Protein AF-A0A1I7T7N8-F1 (afdb_monomer)

Secondary structure (DSSP, 8-state):
--HHHHHHHHHHHTS---PPPHHHHHHHHHTT--GGGEETT-B--TTTGGGS-TT-SEEEEEEEEETT----HHHHHHHHTT--EEEEEEEEES---SBSGGGTT--EEE--TT-EEEEES-TT--B---TT--EEESSEEEEE--TT--B---TT--EEE----TT--S----SEEEES--TT-EE-HHHHHHHTTTEE-TT-EEPPPPP-SSEESS--TT--EEES-EEE-TTS-TTGGGG--EEES-EEEES----BSTT-TT--EE---STT--SEEEES-TT--B---SSPPP-TT--EEE--SS-SS---S----------------

Nearest PDB structures (foldseek):
  7mn5-assembly1_A  TM=6.639E-01  e=5.875E-03  Homo sapiens
  3h3b-assembly2_B  TM=8.166E-01  e=1.779E-01  Homo sapiens
  5wb7-assembly1_A  TM=3.309E-01  e=1.861E-02  Homo sapiens
  5k33-assembly1_C-2  TM=2.816E-01  e=2.733E-02  Homo sapiens
  3n85-assembly1_A  TM=2.971E-01  e=1.049E-01  Homo sapiens

Structure (mmCIF, N/CA/C/O backbone):
data_AF-A0A1I7T7N8-F1
#
_entry.id   AF-A0A1I7T7N8-F1
#
loop_
_atom_site.group_PDB
_atom_site.id
_atom_site.type_symbol
_atom_site.label_atom_id
_atom_site.label_alt_id
_atom_site.label_comp_id
_atom_site.label_asym_id
_atom_site.label_entity_id
_atom_site.label_seq_id
_atom_site.pdbx_PDB_ins_code
_atom_site.Cartn_x
_atom_site.Cartn_y
_atom_site.Cartn_z
_atom_site.occupancy
_atom_site.B_iso_or_equiv
_atom_site.auth_seq_id
_atom_site.auth_comp_id
_atom_site.auth_asym_id
_atom_site.auth_atom_id
_atom_site.pdbx_PDB_model_num
ATOM 1 N N . MET A 1 1 ? 29.294 17.620 -51.752 1.00 45.44 1 MET A N 1
ATOM 2 C CA . MET A 1 1 ? 28.011 17.851 -51.052 1.00 45.44 1 MET A CA 1
ATOM 3 C C . MET A 1 1 ? 27.435 16.602 -50.361 1.00 45.44 1 MET A C 1
ATOM 5 O O . MET A 1 1 ? 26.356 16.708 -49.811 1.00 45.44 1 MET A O 1
ATOM 9 N N . ASN A 1 2 ? 28.156 15.463 -50.296 1.00 48.47 2 ASN A N 1
ATOM 10 C CA . ASN A 1 2 ? 27.654 14.218 -49.671 1.00 48.47 2 ASN A CA 1
ATOM 11 C C . ASN A 1 2 ? 28.406 13.756 -48.404 1.00 48.47 2 ASN A C 1
ATOM 13 O O . ASN A 1 2 ? 27.966 12.814 -47.760 1.00 48.47 2 ASN A O 1
ATOM 17 N N . TYR A 1 3 ? 29.498 14.416 -47.997 1.00 38.38 3 TYR A N 1
ATOM 18 C CA . TYR A 1 3 ? 30.238 14.038 -46.777 1.00 38.38 3 TYR A CA 1
ATOM 19 C C . TYR A 1 3 ? 29.801 14.814 -45.523 1.00 38.38 3 TYR A C 1
ATOM 21 O O . TYR A 1 3 ? 29.892 14.295 -44.416 1.00 38.38 3 TYR A O 1
ATOM 29 N N . ILE A 1 4 ? 29.250 16.022 -45.689 1.00 47.59 4 ILE A N 1
ATOM 30 C CA . ILE A 1 4 ? 28.781 16.861 -44.571 1.00 47.59 4 ILE A CA 1
ATOM 31 C C . ILE A 1 4 ? 27.435 16.351 -44.023 1.00 47.59 4 ILE A C 1
ATOM 33 O O . ILE A 1 4 ? 27.205 16.401 -42.820 1.00 47.59 4 ILE A O 1
ATOM 37 N N . LEU A 1 5 ? 26.584 15.767 -44.877 1.00 39.44 5 LEU A N 1
ATOM 38 C CA . LEU A 1 5 ? 25.307 15.177 -44.458 1.00 39.44 5 LEU A CA 1
ATOM 39 C C . LEU A 1 5 ? 25.498 13.873 -43.655 1.00 39.44 5 LEU A C 1
ATOM 41 O O . LEU A 1 5 ? 24.745 13.613 -42.727 1.00 39.44 5 LEU A O 1
ATOM 45 N N . SER A 1 6 ? 26.542 13.090 -43.960 1.00 44.38 6 SER A N 1
ATOM 46 C CA . SER A 1 6 ? 26.884 11.857 -43.228 1.00 44.38 6 SER A CA 1
ATOM 47 C C . SER A 1 6 ? 27.409 12.146 -41.812 1.00 44.38 6 SER A C 1
ATOM 49 O O . SER A 1 6 ? 26.985 11.516 -40.846 1.00 44.38 6 SER A O 1
ATOM 51 N N . LEU A 1 7 ? 28.252 13.172 -41.655 1.00 38.66 7 LEU A N 1
ATOM 52 C CA . LEU A 1 7 ? 28.776 13.577 -40.343 1.00 38.66 7 LEU A CA 1
ATOM 53 C C . LEU A 1 7 ? 27.716 14.240 -39.450 1.00 38.66 7 LEU A C 1
ATOM 55 O O . LEU A 1 7 ? 27.772 14.087 -38.232 1.00 38.66 7 LEU A O 1
ATOM 59 N N . LEU A 1 8 ? 26.720 14.914 -40.033 1.00 38.91 8 LEU A N 1
ATOM 60 C CA . LEU A 1 8 ? 25.589 15.466 -39.280 1.00 38.91 8 LEU A CA 1
ATOM 61 C C . LEU A 1 8 ? 24.630 14.377 -38.773 1.00 38.91 8 LEU A C 1
ATOM 63 O O . LEU A 1 8 ? 24.078 14.531 -37.689 1.00 38.91 8 LEU A O 1
ATOM 67 N N . ILE A 1 9 ? 24.486 13.256 -39.489 1.00 43.19 9 ILE A N 1
ATOM 68 C CA . ILE A 1 9 ? 23.675 12.111 -39.038 1.00 43.19 9 ILE A CA 1
ATOM 69 C C . ILE A 1 9 ? 24.398 11.332 -37.926 1.00 43.19 9 ILE A C 1
ATOM 71 O O . ILE A 1 9 ? 23.778 10.982 -36.927 1.00 43.19 9 ILE A O 1
ATOM 75 N N . ILE A 1 10 ? 25.719 11.138 -38.026 1.00 41.00 10 ILE A N 1
ATOM 76 C CA . ILE A 1 10 ? 26.509 10.465 -36.975 1.00 41.00 10 ILE A CA 1
ATOM 77 C C . ILE A 1 10 ? 26.641 11.354 -35.720 1.00 41.00 10 ILE A C 1
ATOM 79 O O . ILE A 1 10 ? 26.626 10.851 -34.599 1.00 41.00 10 ILE A O 1
ATOM 83 N N . GLY A 1 11 ? 26.682 12.682 -35.888 1.00 33.75 11 GLY A N 1
ATOM 84 C CA . GLY A 1 11 ? 26.664 13.648 -34.783 1.00 33.75 11 GLY A CA 1
ATOM 85 C C . GLY A 1 11 ? 25.314 13.772 -34.063 1.00 33.75 11 GLY A C 1
ATOM 86 O O . GLY A 1 11 ? 25.296 14.097 -32.879 1.00 33.75 11 GLY A O 1
ATOM 87 N N . PHE A 1 12 ? 24.194 13.470 -34.733 1.00 36.38 12 PHE A N 1
ATOM 88 C CA . PHE A 1 12 ? 22.858 13.472 -34.117 1.00 36.38 12 PHE A CA 1
ATOM 89 C C . PHE A 1 12 ? 22.502 12.157 -33.408 1.00 36.38 12 PHE A C 1
ATOM 91 O O . PHE A 1 12 ? 21.723 12.179 -32.458 1.00 36.38 12 PHE A O 1
ATOM 98 N N . ILE A 1 13 ? 23.099 11.022 -33.793 1.00 38.25 13 ILE A N 1
ATOM 99 C CA . ILE A 1 13 ? 22.871 9.734 -33.103 1.00 38.25 13 ILE A CA 1
ATOM 100 C C . ILE A 1 13 ? 23.532 9.711 -31.708 1.00 38.25 13 ILE A C 1
ATOM 102 O O . ILE A 1 13 ? 23.092 8.983 -30.821 1.00 38.25 13 ILE A O 1
ATOM 106 N N . HIS A 1 14 ? 24.524 10.570 -31.447 1.00 36.12 14 HIS A N 1
ATOM 107 C CA . HIS A 1 14 ? 25.162 10.682 -30.128 1.00 36.12 14 HIS A CA 1
ATOM 108 C C . HIS A 1 14 ? 24.443 11.599 -29.121 1.00 36.12 14 HIS A C 1
ATOM 110 O O . HIS A 1 14 ? 24.949 11.798 -28.017 1.00 36.12 14 HIS A O 1
ATOM 116 N N . LEU A 1 15 ? 23.256 12.120 -29.444 1.00 42.28 15 LEU A N 1
ATOM 117 C CA . LEU A 1 15 ? 22.523 13.070 -28.598 1.00 42.28 15 LEU A CA 1
ATOM 118 C C . LEU A 1 15 ? 21.104 12.607 -28.239 1.00 42.28 15 LEU A C 1
ATOM 120 O O . LEU A 1 15 ? 20.185 13.410 -28.195 1.00 42.28 15 LEU A O 1
ATOM 124 N N . VAL A 1 16 ? 20.928 11.324 -27.911 1.00 40.44 16 VAL A N 1
ATOM 125 C CA . VAL A 1 16 ? 19.823 10.866 -27.043 1.00 40.44 16 VAL A CA 1
ATOM 126 C C . VAL A 1 16 ? 20.308 9.710 -26.158 1.00 40.44 16 VAL A C 1
ATOM 128 O O . VAL A 1 16 ? 19.806 8.598 -26.220 1.00 40.44 16 VAL A O 1
ATOM 131 N N . HIS A 1 17 ? 21.337 9.937 -25.345 1.00 43.06 17 HIS A N 1
ATOM 132 C CA . HIS A 1 17 ? 21.498 9.144 -24.124 1.00 43.06 17 HIS A CA 1
ATOM 133 C C . HIS A 1 17 ? 21.088 10.059 -22.980 1.00 43.06 17 HIS A C 1
ATOM 135 O O . HIS A 1 17 ? 21.834 10.973 -22.622 1.00 43.06 17 HIS A O 1
ATOM 141 N N . SER A 1 18 ? 19.889 9.858 -22.430 1.00 47.12 18 SER A N 1
ATOM 142 C CA . SER A 1 18 ? 19.576 10.398 -21.110 1.00 47.12 18 SER A CA 1
ATOM 143 C C . SER A 1 18 ? 20.550 9.739 -20.142 1.00 47.12 18 SER A C 1
ATOM 145 O O . SER A 1 18 ? 20.399 8.578 -19.774 1.00 47.12 18 SER A O 1
ATOM 147 N N . LYS A 1 19 ? 21.632 10.441 -19.818 1.00 57.75 19 LYS A N 1
ATOM 148 C CA . LYS A 1 19 ? 22.632 9.947 -18.884 1.00 57.75 19 LYS A CA 1
ATOM 149 C C . LYS A 1 19 ? 21.936 9.735 -17.541 1.00 57.75 19 LYS A C 1
ATOM 151 O O . LYS A 1 19 ? 21.395 10.695 -17.001 1.00 57.75 19 LYS A O 1
ATOM 156 N N . ILE A 1 20 ? 21.955 8.498 -17.038 1.00 69.19 20 ILE A N 1
ATOM 157 C CA . ILE A 1 20 ? 21.472 8.158 -15.693 1.00 69.19 20 ILE A CA 1
ATOM 158 C C . ILE A 1 20 ? 22.046 9.172 -14.697 1.00 69.19 20 ILE A C 1
ATOM 160 O O . ILE A 1 20 ? 23.251 9.464 -14.727 1.00 69.19 20 ILE A O 1
ATOM 164 N N . ASP A 1 21 ? 21.178 9.691 -13.830 1.00 81.25 21 ASP A N 1
ATOM 165 C CA . ASP A 1 21 ? 21.538 10.631 -12.771 1.00 81.25 21 ASP A CA 1
ATOM 166 C C . ASP A 1 21 ? 22.736 10.110 -11.949 1.00 81.25 21 ASP A C 1
ATOM 168 O O . ASP A 1 21 ? 22.877 8.914 -11.685 1.00 81.25 21 ASP A O 1
ATOM 172 N N . LYS A 1 22 ? 23.627 11.013 -11.531 1.00 83.25 22 LYS A N 1
ATOM 173 C CA . LYS A 1 22 ? 24.800 10.698 -10.708 1.00 83.25 22 LYS A CA 1
ATOM 174 C C . LYS A 1 22 ? 24.422 10.012 -9.389 1.00 83.25 22 LYS A C 1
ATOM 176 O O . LYS A 1 22 ? 25.179 9.147 -8.930 1.00 83.25 22 LYS A O 1
ATOM 181 N N . ASP A 1 23 ? 23.289 10.373 -8.797 1.00 84.19 23 ASP A N 1
ATOM 182 C CA . ASP A 1 23 ? 22.808 9.753 -7.561 1.00 84.19 23 ASP A CA 1
ATOM 183 C C . ASP A 1 23 ? 22.413 8.296 -7.809 1.00 84.19 23 ASP A C 1
ATOM 185 O O . ASP A 1 23 ? 22.877 7.393 -7.107 1.00 84.19 23 ASP A O 1
ATOM 189 N N . LEU A 1 24 ? 21.688 8.046 -8.900 1.00 87.88 24 LEU A N 1
ATOM 190 C CA . LEU A 1 24 ? 21.278 6.705 -9.304 1.00 87.88 24 LEU A CA 1
ATOM 191 C C . LEU A 1 24 ? 22.477 5.836 -9.732 1.00 87.88 24 LEU A C 1
ATOM 193 O O . LEU A 1 24 ? 22.574 4.670 -9.359 1.00 87.88 24 LEU A O 1
ATOM 197 N N . GLN A 1 25 ? 23.474 6.419 -10.402 1.00 89.31 25 GLN A N 1
ATOM 198 C CA . GLN A 1 25 ? 24.751 5.751 -10.691 1.00 89.31 25 GLN A CA 1
ATOM 199 C C . GLN A 1 25 ? 25.507 5.346 -9.417 1.00 89.31 25 GLN A C 1
ATOM 201 O O . GLN A 1 25 ? 26.115 4.275 -9.343 1.00 89.31 25 GLN A O 1
ATOM 206 N N . THR A 1 26 ? 25.501 6.207 -8.399 1.00 91.12 26 THR A N 1
ATOM 207 C CA . THR A 1 26 ? 26.129 5.908 -7.104 1.00 91.12 26 THR A CA 1
ATOM 208 C C . THR A 1 26 ? 25.371 4.798 -6.381 1.00 91.12 26 THR A C 1
ATOM 210 O O . THR A 1 26 ? 25.991 3.893 -5.819 1.00 91.12 26 THR A O 1
ATOM 213 N N . PHE A 1 27 ? 24.042 4.833 -6.448 1.00 92.12 27 PHE A N 1
ATOM 214 C CA . PHE A 1 27 ? 23.164 3.804 -5.912 1.00 92.12 27 PHE A CA 1
ATOM 215 C C . PHE A 1 27 ? 23.411 2.436 -6.564 1.00 92.12 27 PHE A C 1
ATOM 217 O O . PHE A 1 27 ? 23.667 1.467 -5.852 1.00 92.12 27 PHE A O 1
ATOM 224 N N . PHE A 1 28 ? 23.480 2.362 -7.897 1.00 95.06 28 PHE A N 1
ATOM 225 C CA . PHE A 1 28 ? 23.786 1.116 -8.611 1.00 95.06 28 PHE A CA 1
ATOM 226 C C . PHE A 1 28 ? 25.147 0.530 -8.224 1.00 95.06 28 PHE A C 1
ATOM 228 O O . PHE A 1 28 ? 25.273 -0.675 -8.006 1.00 95.06 28 PHE A O 1
ATOM 235 N N . LYS A 1 29 ? 26.171 1.377 -8.053 1.00 93.56 29 LYS A N 1
ATOM 236 C CA . LYS A 1 29 ? 27.489 0.933 -7.568 1.00 93.56 29 LYS A CA 1
ATOM 237 C C . LYS A 1 29 ? 27.428 0.382 -6.148 1.00 93.56 29 LYS A C 1
ATOM 239 O O . LYS A 1 29 ? 28.029 -0.654 -5.872 1.00 93.56 29 LYS A O 1
ATOM 244 N N . LYS A 1 30 ? 26.706 1.058 -5.248 1.00 93.62 30 LYS A N 1
ATOM 245 C CA . LYS A 1 30 ? 26.517 0.612 -3.860 1.00 93.62 30 LYS A CA 1
ATOM 246 C C . LYS A 1 30 ? 25.819 -0.750 -3.806 1.00 93.62 30 LYS A C 1
ATOM 248 O O . LYS A 1 30 ? 26.244 -1.612 -3.040 1.00 93.62 30 LYS A O 1
ATOM 253 N N . ASN A 1 31 ? 24.824 -0.946 -4.666 1.00 94.19 31 ASN A N 1
ATOM 254 C CA . ASN A 1 31 ? 24.061 -2.184 -4.787 1.00 94.19 31 ASN A CA 1
ATOM 255 C C . ASN A 1 31 ? 24.698 -3.230 -5.717 1.00 94.19 31 ASN A C 1
ATOM 257 O O . ASN A 1 31 ? 24.094 -4.262 -5.984 1.00 94.19 31 ASN A O 1
ATOM 261 N N . LYS A 1 32 ? 25.953 -3.013 -6.145 1.00 95.62 32 LYS A N 1
ATOM 262 C CA . LYS A 1 32 ? 26.755 -3.971 -6.926 1.00 95.62 32 LYS A CA 1
ATOM 263 C C . LYS A 1 32 ? 26.042 -4.466 -8.192 1.00 95.62 32 LYS A C 1
ATOM 265 O O . LYS A 1 32 ? 26.142 -5.642 -8.534 1.00 95.62 32 LYS A O 1
ATOM 270 N N . CYS A 1 33 ? 25.345 -3.566 -8.882 1.00 95.56 33 CYS A N 1
ATOM 271 C CA . CYS A 1 33 ? 24.681 -3.870 -10.143 1.00 95.56 33 CYS A CA 1
ATOM 272 C C . CYS A 1 33 ? 25.660 -4.463 -11.166 1.00 95.56 33 CYS A C 1
ATOM 274 O O . CYS A 1 33 ? 26.703 -3.868 -11.451 1.00 95.56 33 CYS A O 1
ATOM 276 N N . ASP A 1 34 ? 25.316 -5.627 -11.725 1.00 95.06 34 ASP A N 1
ATOM 277 C CA . ASP A 1 34 ? 26.037 -6.199 -12.862 1.00 95.06 34 ASP A CA 1
ATOM 278 C C . ASP A 1 34 ? 25.734 -5.359 -14.106 1.00 95.06 34 ASP A C 1
ATOM 280 O O . ASP A 1 34 ? 24.574 -5.107 -14.439 1.00 95.06 34 ASP A O 1
ATOM 284 N N . GLN A 1 35 ? 26.780 -4.954 -14.822 1.00 93.44 35 GLN A N 1
ATOM 285 C CA . GLN A 1 35 ? 26.654 -4.218 -16.072 1.00 93.44 35 GLN A CA 1
ATOM 286 C C . GLN A 1 35 ? 25.811 -4.984 -17.107 1.00 93.44 35 GLN A C 1
ATOM 288 O O . GLN A 1 35 ? 25.054 -4.366 -17.847 1.00 93.44 35 GLN A O 1
ATOM 293 N N . LYS A 1 36 ? 25.875 -6.323 -17.130 1.00 96.69 36 LYS A N 1
ATOM 294 C CA . LYS A 1 36 ? 25.052 -7.158 -18.027 1.00 96.69 36 LYS A CA 1
ATOM 295 C C . LYS A 1 36 ? 23.569 -7.178 -17.659 1.00 96.69 36 LYS A C 1
ATOM 297 O O . LYS A 1 36 ? 22.753 -7.538 -18.498 1.00 96.69 36 LYS A O 1
ATOM 302 N N . CYS A 1 37 ? 23.239 -6.810 -16.424 1.00 97.94 37 CYS A N 1
ATOM 303 C CA . CYS A 1 37 ? 21.876 -6.711 -15.916 1.00 97.94 37 CYS A CA 1
ATOM 304 C C . CYS A 1 37 ? 21.471 -5.257 -15.635 1.00 97.94 37 CYS A C 1
ATOM 306 O O . CYS A 1 37 ? 20.519 -5.006 -14.898 1.00 97.94 37 CYS A O 1
ATOM 308 N N . THR A 1 38 ? 22.189 -4.291 -16.215 1.00 96.94 38 THR A N 1
ATOM 309 C CA . THR A 1 38 ? 21.882 -2.866 -16.092 1.00 96.94 38 THR A CA 1
ATOM 310 C C . THR A 1 38 ? 21.294 -2.354 -17.399 1.00 96.94 38 THR A C 1
ATOM 312 O O . THR A 1 38 ? 21.914 -2.469 -18.454 1.00 96.94 38 THR A O 1
ATOM 315 N N . PHE A 1 39 ? 20.104 -1.766 -17.332 1.00 95.81 39 PHE A N 1
ATOM 316 C CA . PHE A 1 39 ? 19.468 -1.119 -18.472 1.00 95.81 39 PHE A CA 1
ATOM 317 C C . PHE A 1 39 ? 19.771 0.383 -18.457 1.00 95.81 39 PHE A C 1
ATOM 319 O O . PHE A 1 39 ? 19.161 1.154 -17.717 1.00 95.81 39 PHE A O 1
ATOM 326 N N . GLU A 1 40 ? 20.740 0.805 -19.274 1.00 90.50 40 GLU A N 1
ATOM 327 C CA . GLU A 1 40 ? 21.247 2.185 -19.256 1.00 90.50 40 GLU A CA 1
ATOM 328 C C . GLU A 1 40 ? 20.379 3.193 -20.021 1.00 90.50 40 GLU A C 1
ATOM 330 O O . GLU A 1 40 ? 20.487 4.397 -19.788 1.00 90.50 40 GLU A O 1
ATOM 335 N N . SER A 1 41 ? 19.518 2.728 -20.932 1.00 85.69 41 SER A N 1
ATOM 336 C CA . SER A 1 41 ? 18.716 3.610 -21.790 1.00 85.69 41 SER A CA 1
ATOM 337 C C . SER A 1 41 ? 17.569 4.309 -21.053 1.00 85.69 41 SER A C 1
ATOM 339 O O . SER A 1 41 ? 17.074 5.327 -21.537 1.00 85.69 41 SER A O 1
ATOM 341 N N . GLY A 1 42 ? 17.144 3.768 -19.906 1.00 83.00 42 GLY A N 1
ATOM 342 C CA . GLY A 1 42 ? 16.052 4.269 -19.067 1.00 83.00 42 GLY A CA 1
ATOM 343 C C . GLY A 1 42 ? 14.658 4.101 -19.687 1.00 83.00 42 GLY A C 1
ATOM 344 O O . GLY A 1 42 ? 13.833 3.338 -19.189 1.00 83.00 42 GLY A O 1
ATOM 345 N N . ASN A 1 43 ? 14.412 4.743 -20.832 1.00 90.88 43 ASN A N 1
ATOM 346 C CA . ASN A 1 43 ? 13.168 4.600 -21.590 1.00 90.88 43 ASN A CA 1
ATOM 347 C C . ASN A 1 43 ? 13.127 3.258 -22.324 1.00 90.88 43 ASN A C 1
ATOM 349 O O . ASN A 1 43 ? 13.965 2.999 -23.197 1.00 90.88 43 ASN A O 1
ATOM 353 N N . LEU A 1 44 ? 12.126 2.430 -22.026 1.00 94.00 44 LEU A N 1
ATOM 354 C CA . LEU A 1 44 ? 11.884 1.187 -22.747 1.00 94.00 44 LEU A CA 1
ATOM 355 C C . LEU A 1 44 ? 10.938 1.447 -23.925 1.00 94.00 44 LEU A C 1
ATOM 357 O O . LEU A 1 44 ? 9.759 1.735 -23.756 1.00 94.00 44 LEU A O 1
ATOM 361 N N . THR A 1 45 ? 11.479 1.360 -25.134 1.00 94.06 45 THR A N 1
ATOM 362 C CA . THR A 1 45 ? 10.786 1.633 -26.397 1.00 94.06 45 THR A CA 1
ATOM 363 C C . THR A 1 45 ? 11.089 0.530 -27.403 1.00 94.06 45 THR A C 1
ATOM 365 O O . THR A 1 45 ? 12.017 -0.249 -27.189 1.00 94.06 45 THR A O 1
ATOM 368 N N . PHE A 1 46 ? 10.415 0.511 -28.554 1.00 90.81 46 PHE A N 1
ATOM 369 C CA . PHE A 1 46 ? 10.792 -0.383 -29.660 1.00 90.81 46 PHE A CA 1
ATOM 370 C C . PHE A 1 46 ? 12.286 -0.295 -30.046 1.00 90.81 46 PHE A C 1
ATOM 372 O O . PHE A 1 46 ? 12.885 -1.293 -30.422 1.00 90.81 46 PHE A O 1
ATOM 379 N N . GLY A 1 47 ? 12.919 0.880 -29.930 1.00 91.94 47 GLY A N 1
ATOM 380 C CA . GLY A 1 47 ? 14.340 1.054 -30.265 1.00 91.94 47 GLY A CA 1
ATOM 381 C C . GLY A 1 47 ? 15.320 0.603 -29.177 1.00 91.94 47 GLY A C 1
ATOM 382 O O . GLY A 1 47 ? 16.512 0.488 -29.446 1.00 91.94 47 GLY A O 1
ATOM 383 N N . THR A 1 48 ? 14.844 0.379 -27.951 1.00 94.50 48 THR A N 1
ATOM 384 C CA . THR A 1 48 ? 15.682 0.055 -26.781 1.00 94.50 48 THR A CA 1
ATOM 385 C C . THR A 1 48 ? 15.315 -1.277 -26.131 1.00 94.50 48 THR A C 1
ATOM 387 O O . THR A 1 48 ? 16.043 -1.738 -25.258 1.00 94.50 48 THR A O 1
ATOM 390 N N . ILE A 1 49 ? 14.232 -1.926 -26.570 1.00 95.25 49 ILE A N 1
ATOM 391 C CA . ILE A 1 49 ? 13.754 -3.211 -26.045 1.00 95.25 49 ILE A CA 1
ATOM 392 C C . ILE A 1 49 ? 14.814 -4.315 -26.123 1.00 95.25 49 ILE A C 1
ATOM 394 O O . ILE A 1 49 ? 14.994 -5.052 -25.157 1.00 95.25 49 ILE A O 1
ATOM 398 N N . ASP A 1 50 ? 15.586 -4.365 -27.210 1.00 93.88 50 ASP A N 1
ATOM 399 C CA . ASP A 1 50 ? 16.650 -5.360 -27.407 1.00 93.88 50 ASP A CA 1
ATOM 400 C C . ASP A 1 50 ? 17.860 -5.139 -26.483 1.00 93.88 50 ASP A C 1
ATOM 402 O O . ASP A 1 50 ? 18.686 -6.035 -26.308 1.00 93.88 50 ASP A O 1
ATOM 406 N N . LEU A 1 51 ? 17.971 -3.951 -25.879 1.00 95.94 51 LEU A N 1
ATOM 407 C CA . LEU A 1 51 ? 18.999 -3.631 -24.886 1.00 95.94 51 LEU A CA 1
ATOM 408 C C . LEU A 1 51 ? 18.566 -4.021 -23.466 1.00 95.94 51 LEU A C 1
ATOM 410 O O . LEU A 1 51 ? 19.384 -3.976 -22.547 1.00 95.94 51 LEU A O 1
ATOM 414 N N . PHE A 1 52 ? 17.294 -4.377 -23.260 1.00 97.44 52 PHE A N 1
ATOM 415 C CA . PHE A 1 52 ? 16.810 -4.777 -21.948 1.00 97.44 52 PHE A CA 1
ATOM 416 C C . PHE A 1 52 ? 17.368 -6.161 -21.562 1.00 97.44 52 PHE A C 1
ATOM 418 O O . PHE A 1 52 ? 17.260 -7.112 -22.345 1.00 97.44 52 PHE A O 1
ATOM 425 N N . PRO A 1 53 ? 17.923 -6.330 -20.348 1.00 97.44 53 PRO A N 1
ATOM 426 C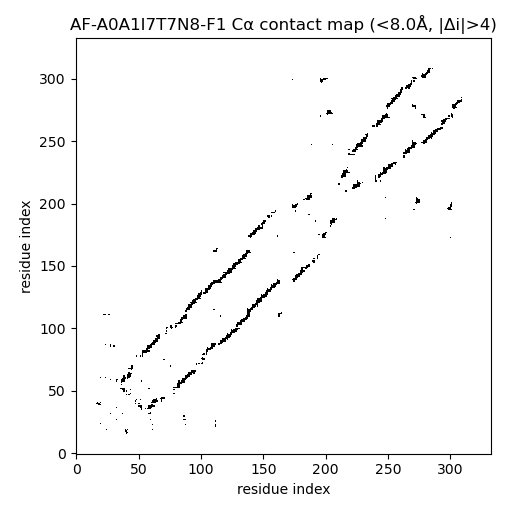 CA . PRO A 1 53 ? 18.569 -7.570 -19.924 1.00 97.44 53 PRO A CA 1
ATOM 427 C C . PRO A 1 53 ? 17.551 -8.649 -19.508 1.00 97.44 53 PRO A C 1
ATOM 429 O O . PRO A 1 53 ? 17.486 -9.073 -18.356 1.00 97.44 53 PRO A O 1
ATOM 432 N N . SER A 1 54 ? 16.757 -9.130 -20.467 1.00 96.88 54 SER A N 1
ATOM 433 C CA . SER A 1 54 ? 15.616 -10.040 -20.251 1.00 96.88 54 SER A CA 1
ATOM 434 C C . SER A 1 54 ? 15.969 -11.411 -19.654 1.00 96.88 54 SER A C 1
ATOM 436 O O . SER A 1 54 ? 15.079 -12.144 -19.226 1.00 96.88 54 SER A O 1
ATOM 438 N N . SER A 1 55 ? 17.248 -11.794 -19.612 1.00 97.25 55 SER A N 1
ATOM 439 C CA . SER A 1 55 ? 17.716 -13.019 -18.947 1.00 97.25 55 SER A CA 1
ATOM 440 C C . SER A 1 55 ? 17.994 -12.847 -17.451 1.00 97.25 55 SER A C 1
ATOM 442 O O . SER A 1 55 ? 18.244 -13.843 -16.779 1.00 97.25 55 SER A O 1
ATOM 444 N N . CYS A 1 56 ? 18.016 -11.615 -16.940 1.00 98.44 56 CYS A N 1
ATOM 445 C CA . CYS A 1 56 ? 18.393 -11.326 -15.561 1.00 98.44 56 CYS A CA 1
ATOM 446 C C . CYS A 1 56 ? 17.193 -11.377 -14.609 1.00 98.44 56 CYS A C 1
ATOM 448 O O . CYS A 1 56 ? 16.108 -10.896 -14.928 1.00 98.44 56 CYS A O 1
ATOM 450 N N . GLU A 1 57 ? 17.423 -11.931 -13.417 1.00 98.31 57 GLU A N 1
ATOM 451 C CA . GLU A 1 57 ? 16.445 -11.958 -12.321 1.00 98.31 57 GLU A CA 1
ATOM 452 C C . GLU A 1 57 ? 16.406 -10.629 -11.557 1.00 98.31 57 GLU A C 1
ATOM 454 O O . GLU A 1 57 ? 15.333 -10.100 -11.267 1.00 98.31 57 GLU A O 1
ATOM 459 N N . THR A 1 58 ? 17.581 -10.048 -11.308 1.00 98.56 58 THR A N 1
ATOM 460 C CA . THR A 1 58 ? 17.739 -8.696 -10.765 1.00 98.56 58 THR A CA 1
ATOM 461 C C . THR A 1 58 ? 18.184 -7.760 -11.874 1.00 98.56 58 THR A C 1
ATOM 463 O O . THR A 1 58 ? 19.219 -7.998 -12.497 1.00 98.56 58 THR A O 1
ATOM 466 N N . VAL A 1 59 ? 17.429 -6.689 -12.099 1.00 98.44 59 VAL A N 1
ATOM 467 C CA . VAL A 1 59 ? 17.727 -5.669 -13.107 1.00 98.44 59 VAL A CA 1
ATOM 468 C C . VAL A 1 59 ? 17.951 -4.330 -12.420 1.00 98.44 59 VAL A C 1
ATOM 470 O O . VAL A 1 59 ? 17.167 -3.928 -11.561 1.00 98.44 59 VAL A O 1
ATOM 473 N N . CYS A 1 60 ? 19.010 -3.627 -12.818 1.00 97.75 60 CYS A N 1
ATOM 474 C CA . CYS A 1 60 ? 19.243 -2.251 -12.400 1.00 97.75 60 CYS A CA 1
ATOM 475 C C . CYS A 1 60 ? 18.825 -1.279 -13.501 1.00 97.75 60 CYS A C 1
ATOM 477 O O . CYS A 1 60 ? 19.354 -1.349 -14.611 1.00 97.75 60 CYS A O 1
ATOM 479 N N . ALA A 1 61 ? 17.868 -0.391 -13.229 1.00 96.00 61 ALA A N 1
ATOM 480 C CA . ALA A 1 61 ? 17.315 0.488 -14.260 1.00 96.00 61 ALA A CA 1
ATOM 481 C C . ALA A 1 61 ? 16.648 1.750 -13.696 1.00 96.00 61 ALA A C 1
ATOM 483 O O . ALA A 1 61 ? 16.056 1.729 -12.620 1.00 96.00 61 ALA A O 1
ATOM 484 N N . ASP A 1 62 ? 16.703 2.842 -14.460 1.00 94.88 62 ASP A N 1
ATOM 485 C CA . ASP A 1 62 ? 15.750 3.956 -14.343 1.00 94.88 62 ASP A CA 1
ATOM 486 C C . ASP A 1 62 ? 14.588 3.683 -15.306 1.00 94.88 62 ASP A C 1
ATOM 488 O O . ASP A 1 62 ? 14.547 4.220 -16.411 1.00 94.88 62 ASP A O 1
ATOM 492 N N . LEU A 1 63 ? 13.742 2.705 -14.976 1.00 96.00 63 LEU A N 1
ATOM 493 C CA . LEU A 1 63 ? 12.815 2.114 -15.936 1.00 96.00 63 LEU A CA 1
ATOM 494 C C . LEU A 1 63 ? 11.625 3.043 -16.190 1.00 96.00 63 LEU A C 1
ATOM 496 O O . LEU A 1 63 ? 10.774 3.236 -15.321 1.00 96.00 63 LEU A O 1
ATOM 500 N N . GLN A 1 64 ? 11.537 3.565 -17.410 1.00 95.75 64 GLN A N 1
ATOM 501 C CA . GLN A 1 64 ? 10.452 4.437 -17.841 1.00 95.75 64 GLN A CA 1
ATOM 502 C C . GLN A 1 64 ? 9.670 3.820 -19.004 1.00 95.75 64 GLN A C 1
ATOM 504 O O . GLN A 1 64 ? 10.226 3.476 -20.050 1.00 95.75 64 GLN A O 1
ATOM 509 N N . LEU A 1 65 ? 8.357 3.728 -18.813 1.00 97.19 65 LEU A N 1
ATOM 510 C CA . LEU A 1 65 ? 7.363 3.410 -19.827 1.00 97.19 65 LEU A CA 1
ATOM 511 C C . LEU A 1 65 ? 6.468 4.628 -20.005 1.00 97.19 65 LEU A C 1
ATOM 513 O O . LEU A 1 65 ? 5.783 5.040 -19.072 1.00 97.19 65 LEU A O 1
ATOM 517 N N . ASP A 1 66 ? 6.461 5.199 -21.204 1.00 95.19 66 ASP A N 1
ATOM 518 C CA . ASP A 1 66 ? 5.550 6.287 -21.541 1.00 95.19 66 ASP A CA 1
ATOM 519 C C . ASP A 1 66 ? 4.840 6.111 -22.889 1.00 95.19 66 ASP A C 1
ATOM 521 O O . ASP A 1 66 ? 4.996 5.089 -23.564 1.00 95.19 66 ASP A O 1
ATOM 525 N N . GLN A 1 67 ? 4.051 7.105 -23.295 1.00 91.12 67 GLN A N 1
ATOM 526 C CA . GLN A 1 67 ? 3.373 7.177 -24.598 1.00 91.12 67 GLN A CA 1
ATOM 527 C C . GLN A 1 67 ? 4.265 6.912 -25.828 1.00 91.12 67 GLN A C 1
ATOM 529 O O . GLN A 1 67 ? 3.746 6.588 -26.892 1.00 91.12 67 GLN A O 1
ATOM 534 N N . ARG A 1 68 ? 5.594 7.051 -25.715 1.00 90.44 68 ARG A N 1
ATOM 535 C CA . ARG A 1 68 ? 6.577 6.807 -26.785 1.00 90.44 68 ARG A CA 1
ATOM 536 C C . ARG A 1 68 ? 7.114 5.377 -26.793 1.00 90.44 68 ARG A C 1
ATOM 538 O O . ARG A 1 68 ? 7.831 5.025 -27.727 1.00 90.44 68 ARG A O 1
ATOM 545 N N . SER A 1 69 ? 6.790 4.562 -25.785 1.00 90.44 69 SER A N 1
ATOM 546 C CA . SER A 1 69 ? 7.266 3.174 -25.686 1.00 90.44 69 SER A CA 1
ATOM 547 C C . SER A 1 69 ? 6.903 2.379 -26.942 1.00 90.44 69 SER A C 1
ATOM 549 O O . SER A 1 69 ? 7.747 1.669 -27.483 1.00 90.44 69 SER A O 1
ATOM 551 N N . ASN A 1 70 ? 5.677 2.561 -27.457 1.00 86.81 70 ASN A N 1
ATOM 552 C CA . ASN A 1 70 ? 5.146 1.829 -28.616 1.00 86.81 70 ASN A CA 1
ATOM 553 C C . ASN A 1 70 ? 5.302 0.299 -28.484 1.00 86.81 70 ASN A C 1
ATOM 555 O O . ASN A 1 70 ? 5.566 -0.383 -29.469 1.00 86.81 70 ASN A O 1
ATOM 559 N N . LEU A 1 71 ? 5.147 -0.225 -27.266 1.00 95.31 71 LEU A N 1
ATOM 560 C CA . LEU A 1 71 ? 5.170 -1.654 -26.954 1.00 95.31 71 LEU A CA 1
ATOM 561 C C . LEU A 1 71 ? 3.785 -2.078 -26.468 1.00 95.31 71 LEU A C 1
ATOM 563 O O . LEU A 1 71 ? 3.077 -1.301 -25.834 1.00 95.31 71 LEU A O 1
ATOM 567 N N . THR A 1 72 ? 3.387 -3.305 -26.770 1.00 96.44 72 THR A N 1
ATOM 568 C CA . THR A 1 72 ? 2.164 -3.924 -26.250 1.00 96.44 72 THR A CA 1
ATOM 569 C C . THR A 1 72 ? 2.409 -4.539 -24.872 1.00 96.44 72 THR A C 1
ATOM 571 O O . THR A 1 72 ? 3.535 -4.901 -24.531 1.00 96.44 72 THR A O 1
ATOM 574 N N . GLU A 1 73 ? 1.347 -4.733 -24.083 1.00 97.62 73 GLU A N 1
ATOM 575 C CA . GLU A 1 73 ? 1.448 -5.418 -22.783 1.00 97.62 73 GLU A CA 1
ATOM 576 C C . GLU A 1 73 ? 2.082 -6.816 -22.919 1.00 97.62 73 GLU A C 1
ATOM 578 O O . GLU A 1 73 ? 2.901 -7.187 -22.090 1.00 97.62 73 GLU A O 1
ATOM 583 N N . ASN A 1 74 ? 1.798 -7.558 -23.999 1.00 97.62 74 ASN A N 1
ATOM 584 C CA . ASN A 1 74 ? 2.379 -8.888 -24.246 1.00 97.62 74 ASN A CA 1
ATOM 585 C C . ASN A 1 74 ? 3.890 -8.851 -24.524 1.00 97.62 74 ASN A C 1
ATOM 587 O O . ASN A 1 74 ? 4.628 -9.746 -24.093 1.00 97.62 74 ASN A O 1
ATOM 591 N N . GLU A 1 75 ? 4.361 -7.837 -25.253 1.00 97.50 75 GLU A N 1
ATOM 592 C CA . GLU A 1 75 ? 5.794 -7.625 -25.472 1.00 97.50 75 GLU A CA 1
ATOM 593 C C . GLU A 1 75 ? 6.477 -7.295 -24.144 1.00 97.50 75 GLU A C 1
ATOM 595 O O . GLU A 1 75 ? 7.481 -7.920 -23.808 1.00 97.50 75 GLU A O 1
ATOM 600 N N . LEU A 1 76 ? 5.880 -6.413 -23.335 1.00 98.25 76 LEU A N 1
ATOM 601 C CA . LEU A 1 76 ? 6.383 -6.093 -21.998 1.00 98.25 76 LEU A CA 1
ATOM 602 C C . LEU A 1 76 ? 6.410 -7.322 -21.081 1.00 98.25 76 LEU A C 1
ATOM 604 O O . LEU A 1 76 ? 7.434 -7.586 -20.456 1.00 98.25 76 LEU A O 1
ATOM 608 N N . THR A 1 77 ? 5.344 -8.126 -21.050 1.00 98.31 77 THR A N 1
ATOM 609 C CA . THR A 1 77 ? 5.305 -9.383 -20.286 1.00 98.31 77 THR A CA 1
ATOM 610 C C . THR A 1 77 ? 6.447 -10.310 -20.696 1.00 98.31 77 THR A C 1
ATOM 612 O O . THR A 1 77 ? 7.083 -10.933 -19.848 1.00 98.31 77 THR A O 1
ATOM 615 N N . SER A 1 78 ? 6.741 -10.395 -21.995 1.00 97.81 78 SER A N 1
ATOM 616 C CA . SER A 1 78 ? 7.821 -11.241 -22.513 1.00 97.81 78 SER A CA 1
ATOM 617 C C . SER A 1 78 ? 9.206 -10.722 -22.120 1.00 97.81 78 SER A C 1
ATOM 619 O O . SER A 1 78 ? 10.087 -11.519 -21.793 1.00 97.81 78 SER A O 1
ATOM 621 N N . VAL A 1 79 ? 9.393 -9.400 -22.130 1.00 97.56 79 VAL A N 1
ATOM 622 C CA . VAL A 1 79 ? 10.643 -8.724 -21.754 1.00 97.56 79 VAL A CA 1
ATOM 623 C C . VAL A 1 79 ? 10.922 -8.861 -20.258 1.00 97.56 79 VAL A C 1
ATOM 625 O O . VAL A 1 79 ? 12.046 -9.177 -19.869 1.00 97.56 79 VAL A O 1
ATOM 628 N N . PHE A 1 80 ? 9.901 -8.681 -19.420 1.00 98.19 80 PHE A N 1
ATOM 629 C CA . PHE A 1 80 ? 10.029 -8.691 -17.962 1.00 98.19 80 PHE A CA 1
ATOM 630 C C . PHE A 1 80 ? 9.871 -10.073 -17.324 1.00 98.19 80 PHE A C 1
ATOM 632 O O . PHE A 1 80 ? 10.012 -10.191 -16.112 1.00 98.19 80 PHE A O 1
ATOM 639 N N . LYS A 1 81 ? 9.630 -11.131 -18.109 1.00 97.69 81 LYS A N 1
ATOM 640 C CA . LYS A 1 81 ? 9.286 -12.480 -17.617 1.00 97.69 81 LYS A CA 1
ATOM 641 C C . LYS A 1 81 ? 10.204 -13.043 -16.523 1.00 97.69 81 LYS A C 1
ATOM 643 O O . LYS A 1 81 ? 9.743 -13.823 -15.697 1.00 97.69 81 LYS A O 1
ATOM 648 N N . ASN A 1 82 ? 11.493 -12.699 -16.556 1.00 98.38 82 ASN A N 1
ATOM 649 C CA . ASN A 1 82 ? 12.490 -13.196 -15.607 1.00 98.38 82 ASN A CA 1
ATOM 650 C C . ASN A 1 82 ? 12.799 -12.190 -14.495 1.00 98.38 82 ASN A C 1
ATOM 652 O O . ASN A 1 82 ? 13.376 -12.585 -13.489 1.00 98.38 82 ASN A O 1
ATOM 656 N N . MET A 1 83 ? 12.436 -10.916 -14.666 1.00 98.50 83 MET A N 1
ATOM 657 C CA . MET A 1 83 ? 12.765 -9.860 -13.717 1.00 98.50 83 MET A CA 1
ATOM 658 C C . MET A 1 83 ? 11.886 -9.989 -12.473 1.00 98.50 83 MET A C 1
ATOM 660 O O . MET A 1 83 ? 10.675 -9.779 -12.529 1.00 98.50 83 MET A O 1
ATOM 664 N N . LYS A 1 84 ? 12.524 -10.280 -11.342 1.00 98.69 84 LYS A N 1
ATOM 665 C CA . LYS A 1 84 ? 11.895 -10.346 -10.019 1.00 98.69 84 LYS A CA 1
ATOM 666 C C . LYS A 1 84 ? 12.294 -9.191 -9.120 1.00 98.69 84 LYS A C 1
ATOM 668 O O . LYS A 1 84 ? 11.518 -8.792 -8.258 1.00 98.69 84 LYS A O 1
ATOM 673 N N . HIS A 1 85 ? 13.478 -8.626 -9.326 1.00 98.62 85 HIS A N 1
ATOM 6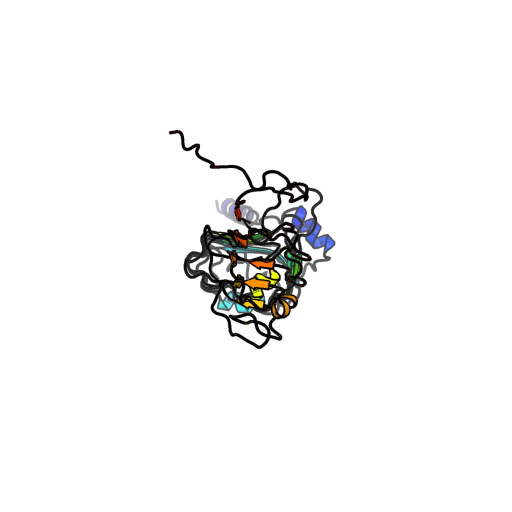74 C CA . HIS A 1 85 ? 13.979 -7.540 -8.495 1.00 98.62 85 HIS A CA 1
ATOM 675 C C . HIS A 1 85 ? 14.383 -6.362 -9.370 1.00 98.62 85 HIS A C 1
ATOM 677 O O . HIS A 1 85 ? 15.227 -6.500 -10.258 1.00 98.62 85 HIS A O 1
ATOM 683 N N . LEU A 1 86 ? 13.798 -5.199 -9.098 1.00 98.31 86 LEU A N 1
ATOM 684 C CA . LEU A 1 86 ? 14.207 -3.941 -9.705 1.00 98.31 86 LEU A CA 1
ATOM 685 C C . LEU A 1 86 ? 15.004 -3.128 -8.688 1.00 98.31 86 LEU A C 1
ATOM 687 O O . LEU A 1 86 ? 14.475 -2.727 -7.654 1.00 98.31 86 LEU A O 1
ATOM 691 N N . ILE A 1 87 ? 16.270 -2.862 -9.000 1.00 97.31 87 ILE A N 1
ATOM 692 C CA . ILE A 1 87 ? 17.098 -1.903 -8.267 1.00 97.31 87 ILE A CA 1
ATOM 693 C C . ILE A 1 87 ? 17.127 -0.620 -9.093 1.00 97.31 87 ILE A C 1
ATOM 695 O O . ILE A 1 87 ? 17.786 -0.536 -10.127 1.00 97.31 87 ILE A O 1
ATOM 699 N N . GLY A 1 88 ? 16.393 0.388 -8.652 1.00 94.88 88 GLY A N 1
ATOM 700 C CA . GLY A 1 88 ? 16.252 1.665 -9.328 1.00 94.88 88 GLY A CA 1
ATOM 701 C C . GLY A 1 88 ? 14.818 2.165 -9.283 1.00 94.88 88 GLY A C 1
ATOM 702 O O . GLY A 1 88 ? 14.093 1.901 -8.330 1.00 94.88 88 GLY A O 1
ATOM 703 N N . ARG A 1 89 ? 14.428 2.942 -10.287 1.00 94.19 89 ARG A N 1
ATOM 704 C CA . ARG A 1 89 ? 13.155 3.675 -10.307 1.00 94.19 89 ARG A CA 1
ATOM 705 C C . ARG A 1 89 ? 12.225 3.060 -11.346 1.00 94.19 89 ARG A C 1
ATOM 707 O O . ARG A 1 89 ? 12.698 2.477 -12.321 1.00 94.19 89 ARG A O 1
ATOM 714 N N . LEU A 1 90 ? 10.916 3.206 -11.148 1.00 97.12 90 LEU A N 1
ATOM 715 C CA . LEU A 1 90 ? 9.904 2.754 -12.102 1.00 97.12 90 LEU A CA 1
ATOM 716 C C . LEU A 1 90 ? 8.879 3.859 -12.331 1.00 97.12 90 LEU A C 1
ATOM 718 O O . LEU A 1 90 ? 8.216 4.285 -11.389 1.00 97.12 90 LEU A O 1
ATOM 722 N N . LYS A 1 91 ? 8.725 4.276 -13.589 1.00 97.12 91 LYS A N 1
ATOM 723 C CA . LYS A 1 91 ? 7.721 5.252 -14.016 1.00 97.12 91 LYS A CA 1
ATOM 724 C C . LYS A 1 91 ? 6.892 4.691 -15.162 1.00 97.12 91 LYS A C 1
ATOM 726 O O . LYS A 1 91 ? 7.442 4.349 -16.208 1.00 97.12 91 LYS A O 1
ATOM 731 N N . VAL A 1 92 ? 5.577 4.638 -14.98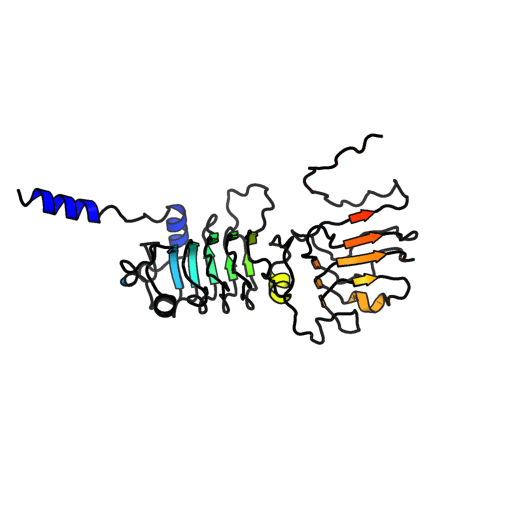5 1.00 98.12 92 VAL A N 1
ATOM 732 C CA . VAL A 1 92 ? 4.617 4.278 -16.034 1.00 98.12 92 VAL A CA 1
ATOM 733 C C . VAL A 1 92 ? 3.666 5.451 -16.232 1.00 98.12 92 VAL A C 1
ATOM 735 O O . VAL A 1 92 ? 2.769 5.673 -15.418 1.00 98.12 92 VAL A O 1
ATOM 738 N N . LEU A 1 93 ? 3.904 6.243 -17.278 1.00 97.75 93 LEU A N 1
ATOM 739 C CA . LEU A 1 93 ? 3.288 7.558 -17.453 1.00 97.75 93 LEU A CA 1
ATOM 740 C C . LEU A 1 93 ? 2.594 7.692 -18.810 1.00 97.75 93 LEU A C 1
ATOM 742 O O . LEU A 1 93 ? 3.199 7.407 -19.837 1.00 97.75 93 LEU A O 1
ATOM 746 N N . ASN A 1 94 ? 1.373 8.219 -18.857 1.00 97.31 94 ASN A N 1
ATOM 747 C CA . ASN A 1 94 ? 0.692 8.546 -20.121 1.00 97.31 94 ASN A CA 1
ATOM 748 C C . ASN A 1 94 ? 0.559 7.357 -21.100 1.00 97.31 94 ASN A C 1
ATOM 750 O O . ASN A 1 94 ? 0.662 7.508 -22.319 1.00 97.31 94 ASN A O 1
ATOM 754 N N . THR A 1 95 ? 0.367 6.138 -20.597 1.00 97.44 95 THR A N 1
ATOM 755 C CA . THR A 1 95 ? 0.273 4.940 -21.443 1.00 97.44 95 THR A CA 1
ATOM 756 C C . THR A 1 95 ? -1.175 4.579 -21.781 1.00 97.44 95 THR A C 1
ATOM 758 O O . THR A 1 95 ? -2.134 5.001 -21.134 1.00 97.44 95 THR A O 1
ATOM 761 N N . ASN A 1 96 ? -1.341 3.747 -22.812 1.00 96.69 96 ASN A N 1
ATOM 762 C CA . ASN A 1 96 ? -2.629 3.155 -23.183 1.00 96.69 96 ASN A CA 1
ATOM 763 C C . ASN A 1 96 ? -2.854 1.767 -22.555 1.00 96.69 96 ASN A C 1
ATOM 765 O O . ASN A 1 96 ? -3.772 1.063 -22.981 1.00 96.69 96 ASN A O 1
ATOM 769 N N . TYR A 1 97 ? -2.018 1.363 -21.594 1.00 98.00 97 TYR A N 1
ATOM 770 C CA . TYR A 1 97 ? -2.139 0.068 -20.933 1.00 98.00 97 TYR A CA 1
ATOM 771 C C . TYR A 1 97 ? -3.415 0.006 -20.096 1.00 98.00 97 TYR A C 1
ATOM 773 O O . TYR A 1 97 ? -3.857 0.988 -19.501 1.00 98.00 97 TYR A O 1
ATOM 781 N N . THR A 1 98 ? -4.012 -1.175 -20.080 1.00 97.88 98 THR A N 1
ATOM 782 C CA . THR A 1 98 ? -5.185 -1.520 -19.280 1.00 97.88 98 THR A CA 1
ATOM 783 C C . THR A 1 98 ? -4.799 -2.204 -17.976 1.00 97.88 98 THR A C 1
ATOM 785 O O . THR A 1 98 ? -5.572 -2.177 -17.019 1.00 97.88 98 THR A O 1
ATOM 788 N N . SER A 1 99 ? -3.596 -2.775 -17.897 1.00 97.94 99 SER A N 1
ATOM 789 C CA . SER A 1 99 ? -3.094 -3.428 -16.693 1.00 97.94 99 SER A CA 1
ATOM 790 C C . SER A 1 99 ? -1.577 -3.320 -16.563 1.00 97.94 99 SER A C 1
ATOM 792 O O . SER A 1 99 ? -0.853 -3.443 -17.546 1.00 97.94 99 SER A O 1
ATOM 794 N N . GLY A 1 100 ? -1.082 -3.192 -15.328 1.00 97.81 100 GLY A N 1
ATOM 795 C CA . GLY A 1 100 ? 0.343 -3.330 -15.011 1.00 97.81 100 GLY A CA 1
ATOM 796 C C . GLY A 1 100 ? 0.843 -4.775 -14.873 1.00 97.81 100 GLY A C 1
ATOM 797 O O . GLY A 1 100 ? 2.003 -5.000 -14.532 1.00 97.81 100 GLY A O 1
ATOM 798 N N . LYS A 1 101 ? 0.007 -5.779 -15.179 1.00 98.12 101 LYS A N 1
ATOM 799 C CA . LYS A 1 101 ? 0.336 -7.217 -15.079 1.00 98.12 101 LYS A CA 1
ATOM 800 C C . LYS A 1 101 ? 1.527 -7.673 -15.919 1.00 98.12 101 LYS A C 1
ATOM 802 O O . LYS A 1 101 ? 2.047 -8.758 -15.679 1.00 98.12 101 LYS A O 1
ATOM 807 N N . PHE A 1 102 ? 2.011 -6.866 -16.858 1.00 98.12 102 PHE A N 1
ATOM 808 C CA . PHE A 1 102 ? 3.294 -7.131 -17.510 1.00 98.12 102 PHE A CA 1
ATOM 809 C C . PHE A 1 102 ? 4.482 -7.152 -16.525 1.00 98.12 102 PHE A C 1
ATOM 811 O O . PHE A 1 102 ? 5.529 -7.695 -16.857 1.00 98.12 102 PHE A O 1
ATOM 818 N N . LEU A 1 103 ? 4.303 -6.644 -15.299 1.00 98.25 103 LEU A N 1
ATOM 819 C CA . LEU A 1 103 ? 5.234 -6.743 -14.171 1.00 98.25 103 LEU A CA 1
ATOM 820 C C . LEU A 1 103 ? 4.770 -7.734 -13.083 1.00 98.25 103 LEU A C 1
ATOM 822 O O . LEU A 1 103 ? 5.250 -7.674 -11.955 1.00 98.25 103 LEU A O 1
ATOM 826 N N . SER A 1 104 ? 3.854 -8.668 -13.370 1.00 97.62 104 SER A N 1
ATOM 827 C CA . SER A 1 104 ? 3.307 -9.582 -12.349 1.00 97.62 104 SER A CA 1
ATOM 828 C C . SER A 1 104 ? 4.352 -10.484 -11.686 1.00 97.62 104 SER A C 1
ATOM 830 O O . SER A 1 104 ? 4.102 -10.989 -10.598 1.00 97.62 104 SER A O 1
ATOM 832 N N . GLY A 1 105 ? 5.491 -10.720 -12.349 1.00 98.25 105 GLY A N 1
ATOM 833 C CA . GLY A 1 105 ? 6.618 -11.492 -11.816 1.00 98.25 105 GLY A CA 1
ATOM 834 C C . GLY A 1 105 ? 7.519 -10.718 -10.847 1.00 98.25 105 GLY A C 1
ATOM 835 O O . GLY A 1 105 ? 8.369 -11.335 -10.215 1.00 98.25 105 GLY A O 1
ATOM 836 N N . LEU A 1 106 ? 7.337 -9.401 -10.717 1.00 98.62 106 LEU A N 1
ATOM 837 C CA . LEU A 1 106 ? 8.154 -8.546 -9.864 1.00 98.62 106 LEU A CA 1
ATOM 838 C C . LEU A 1 106 ? 7.846 -8.800 -8.381 1.00 98.62 106 LEU A C 1
ATOM 840 O O . LEU A 1 106 ? 6.698 -8.712 -7.954 1.00 98.62 106 LEU A O 1
ATOM 844 N N . GLU A 1 107 ? 8.882 -9.085 -7.600 1.00 98.56 107 GLU A N 1
ATOM 845 C CA . GLU A 1 107 ? 8.819 -9.419 -6.174 1.00 98.56 107 GLU A CA 1
ATOM 846 C C . GLU A 1 107 ? 9.302 -8.273 -5.278 1.00 98.56 107 GLU A C 1
ATOM 848 O O . GLU A 1 107 ? 8.817 -8.135 -4.151 1.00 98.56 107 GLU A O 1
ATOM 853 N N . SER A 1 108 ? 10.222 -7.429 -5.765 1.00 98.06 108 SER A N 1
ATOM 854 C CA . SER A 1 108 ? 10.717 -6.270 -5.014 1.00 98.06 108 SER A CA 1
ATOM 855 C C . SER A 1 108 ? 11.150 -5.094 -5.888 1.00 98.06 108 SER A C 1
ATOM 857 O O . SER A 1 108 ? 11.707 -5.285 -6.973 1.00 98.06 108 SER A O 1
ATOM 859 N N . ILE A 1 109 ? 11.009 -3.883 -5.347 1.00 97.44 109 ILE A N 1
ATOM 860 C CA . ILE A 1 109 ? 11.594 -2.655 -5.903 1.00 97.44 109 ILE A CA 1
ATOM 861 C C . ILE A 1 109 ? 12.417 -1.952 -4.821 1.00 97.44 109 ILE A C 1
ATOM 863 O O . ILE A 1 109 ? 11.907 -1.707 -3.730 1.00 97.44 109 ILE A O 1
ATOM 867 N N . GLU A 1 110 ? 13.666 -1.603 -5.128 1.00 95.62 110 GLU A N 1
ATOM 868 C CA . GLU A 1 110 ? 14.532 -0.786 -4.273 1.00 95.62 110 GLU A CA 1
ATOM 869 C C . GLU A 1 110 ? 15.018 0.444 -5.043 1.00 95.62 110 GLU A C 1
ATOM 871 O O . GLU A 1 110 ? 15.834 0.329 -5.958 1.00 95.62 110 GLU A O 1
ATOM 876 N N . CYS A 1 111 ? 14.534 1.622 -4.664 1.00 92.50 111 CYS A N 1
ATOM 877 C CA . CYS A 1 111 ? 14.937 2.895 -5.232 1.00 92.50 111 CYS A CA 1
ATOM 878 C C . CYS A 1 111 ? 16.106 3.531 -4.463 1.00 92.50 111 CYS A C 1
ATOM 880 O O . CYS A 1 111 ? 16.390 3.217 -3.304 1.00 92.50 111 CYS A O 1
ATOM 882 N N . ASP A 1 112 ? 16.761 4.500 -5.100 1.00 88.50 112 ASP A N 1
ATOM 883 C CA . ASP A 1 112 ? 17.679 5.403 -4.414 1.00 88.50 112 ASP A CA 1
ATOM 884 C C . ASP A 1 112 ? 16.928 6.366 -3.472 1.00 88.50 112 ASP A C 1
ATOM 886 O O . ASP A 1 112 ? 15.700 6.403 -3.434 1.00 88.50 112 ASP A O 1
ATOM 890 N N . GLY A 1 113 ? 17.666 7.176 -2.704 1.00 80.81 113 GLY A N 1
ATOM 891 C CA . GLY A 1 113 ? 17.104 7.990 -1.613 1.00 80.81 113 GLY A CA 1
ATOM 892 C C . GLY A 1 113 ? 16.045 9.027 -2.013 1.00 80.81 113 GLY A C 1
ATOM 893 O O . GL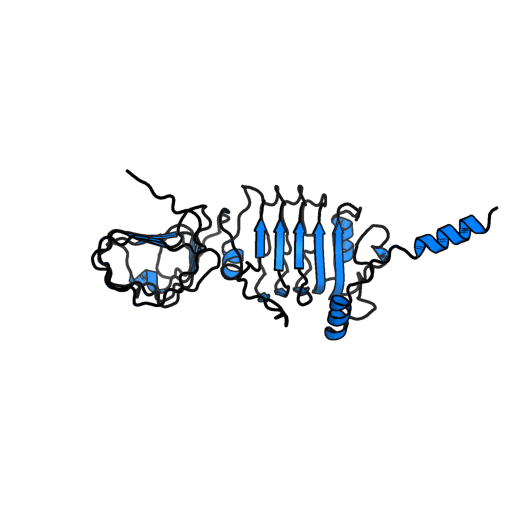Y A 1 113 ? 15.370 9.540 -1.128 1.00 80.81 113 GLY A O 1
ATOM 894 N N . ASN A 1 114 ? 15.901 9.321 -3.309 1.00 79.69 114 ASN A N 1
ATOM 895 C CA . ASN A 1 114 ? 14.870 10.201 -3.871 1.00 79.69 114 ASN A CA 1
ATOM 896 C C . ASN A 1 114 ? 14.006 9.491 -4.932 1.00 79.69 114 ASN A C 1
ATOM 898 O O . ASN A 1 114 ? 13.202 10.130 -5.607 1.00 79.69 114 ASN A O 1
ATOM 902 N N . GLY A 1 115 ? 14.225 8.196 -5.164 1.00 84.31 115 GLY A N 1
ATOM 903 C CA . GLY A 1 115 ? 13.577 7.468 -6.244 1.00 84.31 115 GLY A CA 1
ATOM 904 C C . GLY A 1 115 ? 12.161 7.039 -5.878 1.00 84.31 115 GLY A C 1
ATOM 905 O O . GLY A 1 115 ? 11.893 6.642 -4.744 1.00 84.31 115 GLY A O 1
ATOM 906 N N . MET A 1 116 ? 11.261 7.114 -6.854 1.00 88.06 116 MET A N 1
ATOM 907 C CA . MET A 1 116 ? 9.835 6.848 -6.683 1.00 88.06 116 MET A CA 1
ATOM 908 C C . MET A 1 116 ? 9.379 5.669 -7.550 1.00 88.06 116 MET A C 1
ATOM 910 O O . MET A 1 116 ? 9.981 5.366 -8.587 1.00 88.06 116 MET A O 1
ATOM 914 N N . LEU A 1 117 ? 8.293 5.032 -7.114 1.00 94.81 117 LEU A N 1
ATOM 915 C CA . LEU A 1 117 ? 7.459 4.153 -7.929 1.00 94.81 117 LEU A CA 1
ATOM 916 C C . LEU A 1 117 ? 6.246 4.959 -8.401 1.00 94.81 117 LEU A C 1
ATOM 918 O O . LEU A 1 117 ? 5.416 5.337 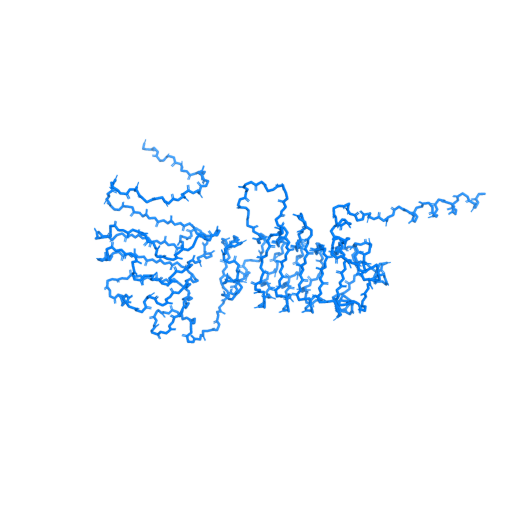-7.580 1.00 94.81 117 LEU A O 1
ATOM 922 N N . GLU A 1 118 ? 6.135 5.219 -9.701 1.00 96.44 118 GLU A N 1
ATOM 923 C CA . GLU A 1 118 ? 5.155 6.163 -10.244 1.00 96.44 118 GLU A CA 1
ATOM 924 C C . GLU A 1 118 ? 4.248 5.525 -11.302 1.00 96.44 118 GLU A C 1
ATOM 926 O O . GLU A 1 118 ? 4.723 4.935 -12.277 1.00 96.44 118 GLU A O 1
ATOM 931 N N . TRP A 1 119 ? 2.936 5.713 -11.142 1.00 97.81 119 TRP A N 1
ATOM 932 C CA . TRP A 1 119 ? 1.905 5.384 -12.127 1.00 97.81 119 TRP A CA 1
ATOM 933 C C . TRP A 1 119 ? 1.004 6.601 -12.347 1.00 97.81 119 TRP A C 1
ATOM 935 O O . TRP A 1 119 ? 0.135 6.898 -11.528 1.00 97.81 119 TRP A O 1
ATOM 945 N N . GLY A 1 120 ? 1.204 7.304 -13.458 1.00 97.75 120 GLY A N 1
ATOM 946 C CA . GLY A 1 120 ? 0.589 8.608 -13.717 1.00 97.75 120 GLY A CA 1
ATOM 947 C C . GLY A 1 120 ? -0.111 8.687 -15.067 1.00 97.75 120 GLY A C 1
ATOM 948 O O . GLY A 1 120 ? 0.416 8.203 -16.065 1.00 97.75 120 GLY A O 1
ATOM 949 N N . GLU A 1 121 ? -1.277 9.326 -15.125 1.00 97.88 121 GLU A N 1
ATOM 950 C CA . GLU A 1 121 ? -1.942 9.692 -16.391 1.00 97.88 121 GLU A CA 1
ATOM 951 C C . GLU A 1 121 ? -2.252 8.497 -17.321 1.00 97.88 121 GLU A C 1
ATOM 953 O O . GLU A 1 121 ? -2.361 8.638 -18.540 1.00 97.88 121 GLU A O 1
ATOM 958 N N . ASN A 1 122 ? -2.412 7.286 -16.779 1.00 98.12 122 ASN A N 1
ATOM 959 C CA . ASN A 1 122 ? -2.754 6.104 -17.572 1.00 98.12 122 ASN A CA 1
ATOM 960 C C . ASN A 1 122 ? -4.277 5.938 -17.607 1.00 98.12 122 ASN A C 1
ATOM 962 O O . ASN A 1 122 ? -4.858 5.113 -16.904 1.00 98.12 122 ASN A O 1
ATOM 966 N N . PHE A 1 123 ? -4.959 6.730 -18.436 1.00 96.94 123 PHE A N 1
ATOM 967 C CA . PHE A 1 123 ? -6.428 6.827 -18.415 1.00 96.94 123 PHE A CA 1
ATOM 968 C C . PHE A 1 123 ? -7.178 5.531 -18.768 1.00 96.94 123 PHE A C 1
ATOM 970 O O . PHE A 1 123 ? -8.375 5.435 -18.513 1.00 96.94 123 PHE A O 1
ATOM 977 N N . LYS A 1 124 ? -6.509 4.527 -19.348 1.00 97.81 124 LYS A N 1
ATOM 978 C CA . LYS A 1 124 ? -7.097 3.204 -19.636 1.00 97.81 124 LYS A CA 1
ATOM 979 C C . LYS A 1 124 ? -6.789 2.147 -18.577 1.00 97.81 124 LYS A C 1
ATOM 981 O O . LYS A 1 124 ? -7.353 1.058 -18.657 1.00 97.81 124 LYS A O 1
ATOM 986 N N . LEU A 1 125 ? -5.925 2.458 -17.614 1.00 98.50 125 LEU A N 1
ATOM 987 C CA . LEU A 1 125 ? -5.454 1.516 -16.611 1.00 98.50 125 LEU A CA 1
ATOM 988 C C . LEU A 1 125 ? -6.594 1.141 -15.665 1.00 98.50 125 LEU A C 1
ATOM 990 O O . LEU A 1 125 ? -7.201 2.013 -15.053 1.00 98.50 125 LEU A O 1
ATOM 994 N N . LEU A 1 126 ? -6.869 -0.156 -15.548 1.00 98.31 126 LEU A N 1
ATOM 995 C CA . LEU A 1 126 ? -7.919 -0.713 -14.693 1.00 98.31 126 LEU A CA 1
ATOM 996 C C . LEU A 1 126 ? -7.357 -1.263 -13.379 1.00 98.31 126 LEU A C 1
ATOM 998 O O . LEU A 1 126 ? -8.044 -1.226 -12.357 1.00 98.31 126 LEU A O 1
ATOM 1002 N N . GLU A 1 127 ? -6.112 -1.753 -13.399 1.00 97.75 127 GLU A N 1
ATOM 1003 C CA . GLU A 1 127 ? -5.402 -2.273 -12.225 1.00 97.75 127 GLU A CA 1
ATOM 1004 C C . GLU A 1 127 ? -3.875 -2.118 -12.321 1.00 97.75 127 GLU A C 1
ATOM 1006 O O . GLU A 1 127 ? -3.308 -2.239 -13.411 1.00 97.75 127 GLU A O 1
ATOM 1011 N N . ILE A 1 128 ? -3.205 -1.940 -11.174 1.00 97.44 128 ILE A N 1
ATOM 1012 C CA . ILE A 1 128 ? -1.732 -1.950 -11.083 1.00 97.44 128 ILE A CA 1
ATOM 1013 C C . ILE A 1 128 ? -1.209 -3.390 -11.217 1.00 97.44 128 ILE A C 1
ATOM 1015 O O . ILE A 1 128 ? -0.372 -3.667 -12.068 1.00 97.44 128 ILE A O 1
ATOM 1019 N N . GLY A 1 129 ? -1.762 -4.346 -10.464 1.00 96.75 129 GLY A N 1
ATOM 1020 C CA . GLY A 1 129 ? -1.593 -5.779 -10.740 1.00 96.75 129 GLY A CA 1
ATOM 1021 C C . GLY A 1 129 ? -0.196 -6.353 -10.473 1.00 96.75 129 GLY A C 1
ATOM 1022 O O . GLY A 1 129 ? 0.180 -7.350 -11.096 1.00 96.75 129 GLY A O 1
ATOM 1023 N N . LEU A 1 130 ? 0.564 -5.760 -9.548 1.00 97.19 130 LEU A N 1
ATOM 1024 C CA . LEU A 1 130 ? 1.865 -6.266 -9.092 1.00 97.19 130 LEU A CA 1
ATOM 1025 C C . LEU A 1 130 ? 1.668 -7.392 -8.065 1.00 97.19 130 LEU A C 1
ATOM 1027 O O . LEU A 1 130 ? 1.981 -7.264 -6.884 1.00 97.19 130 LEU A O 1
ATOM 1031 N N . ILE A 1 131 ? 1.086 -8.500 -8.525 1.00 97.50 131 ILE A N 1
ATOM 1032 C CA . ILE A 1 131 ? 0.548 -9.553 -7.655 1.00 97.50 131 ILE A CA 1
ATOM 1033 C C . ILE A 1 131 ? 1.602 -10.302 -6.831 1.00 97.50 131 ILE A C 1
ATOM 1035 O O . ILE A 1 131 ? 1.271 -10.779 -5.750 1.00 97.50 131 ILE A O 1
ATOM 1039 N N . ASN A 1 132 ? 2.850 -10.399 -7.298 1.00 98.19 132 ASN A N 1
ATOM 1040 C CA . ASN A 1 132 ? 3.937 -11.061 -6.566 1.00 98.19 132 ASN A CA 1
ATOM 1041 C C . ASN A 1 132 ? 4.782 -10.090 -5.733 1.00 98.19 132 ASN A C 1
ATOM 1043 O O . ASN A 1 132 ? 5.698 -10.530 -5.041 1.00 98.19 132 ASN A O 1
ATOM 1047 N N . LEU A 1 133 ? 4.486 -8.789 -5.778 1.00 97.75 133 LEU A N 1
ATOM 1048 C CA . LEU A 1 133 ? 5.291 -7.780 -5.107 1.00 97.75 133 LEU A CA 1
ATOM 1049 C C . LEU A 1 133 ? 5.150 -7.922 -3.594 1.00 97.75 133 LEU A C 1
ATOM 1051 O O . LEU A 1 133 ? 4.047 -7.874 -3.056 1.00 97.75 133 LEU A O 1
ATOM 1055 N N . THR A 1 134 ? 6.279 -8.086 -2.913 1.00 96.69 134 THR A N 1
ATOM 1056 C CA . THR A 1 134 ? 6.343 -8.260 -1.456 1.00 96.69 134 THR A CA 1
ATOM 1057 C C . THR A 1 134 ? 6.976 -7.071 -0.748 1.00 96.69 134 THR A C 1
ATOM 1059 O O . THR A 1 134 ? 6.642 -6.802 0.411 1.00 96.69 134 THR A O 1
ATOM 1062 N N . SER A 1 135 ? 7.858 -6.337 -1.433 1.00 94.62 135 SER A N 1
ATOM 1063 C CA . SER A 1 135 ? 8.558 -5.194 -0.859 1.00 94.62 135 SER A CA 1
ATOM 1064 C C . SER A 1 135 ? 8.707 -4.023 -1.825 1.00 94.62 135 SER A C 1
ATOM 1066 O O . SER A 1 135 ? 9.062 -4.177 -2.996 1.00 94.62 135 SER A O 1
ATOM 1068 N N . ILE A 1 136 ? 8.472 -2.826 -1.294 1.00 93.56 136 ILE A N 1
ATOM 1069 C CA . ILE A 1 136 ? 8.813 -1.560 -1.934 1.00 93.56 136 ILE A CA 1
ATOM 1070 C C . ILE A 1 136 ? 9.705 -0.790 -0.966 1.00 93.56 136 ILE A C 1
ATOM 1072 O O . ILE A 1 136 ? 9.333 -0.520 0.179 1.00 93.56 136 ILE A O 1
ATOM 1076 N N . ILE A 1 137 ? 10.900 -0.453 -1.435 1.00 91.38 137 ILE A N 1
ATOM 1077 C CA . ILE A 1 137 ? 11.888 0.331 -0.708 1.00 91.38 137 ILE A CA 1
ATOM 1078 C C . ILE A 1 137 ? 12.217 1.560 -1.547 1.00 91.38 137 ILE A C 1
ATOM 1080 O O . ILE A 1 137 ? 13.227 1.606 -2.237 1.00 91.38 137 ILE A O 1
ATOM 1084 N N . CYS A 1 138 ? 11.329 2.543 -1.537 1.00 90.06 138 CYS A N 1
ATOM 1085 C CA . CYS A 1 138 ? 11.466 3.774 -2.311 1.00 90.06 138 CYS A CA 1
ATOM 1086 C C . CYS A 1 138 ? 11.225 5.009 -1.449 1.00 90.06 138 CYS A C 1
ATOM 1088 O O . CYS A 1 138 ? 10.798 4.893 -0.306 1.00 90.06 138 CYS A O 1
ATOM 1090 N N . TYR A 1 139 ? 11.523 6.194 -1.978 1.00 85.19 139 TYR A N 1
ATOM 1091 C CA . TYR A 1 139 ? 11.173 7.455 -1.326 1.00 85.19 139 TYR A CA 1
ATOM 1092 C C . TYR A 1 139 ? 9.648 7.595 -1.213 1.00 85.19 139 TYR A C 1
ATOM 1094 O O . TYR A 1 139 ? 9.140 7.938 -0.148 1.00 85.19 139 TYR A O 1
ATOM 1102 N N . ARG A 1 140 ? 8.931 7.281 -2.303 1.00 86.12 140 ARG A N 1
ATOM 1103 C CA . ARG A 1 140 ? 7.472 7.395 -2.400 1.00 86.12 140 ARG A CA 1
ATOM 1104 C C . ARG A 1 140 ? 6.882 6.462 -3.458 1.00 86.12 140 ARG A C 1
ATOM 1106 O O . ARG A 1 140 ? 7.572 6.073 -4.406 1.00 86.12 140 ARG A O 1
ATOM 1113 N N . VAL A 1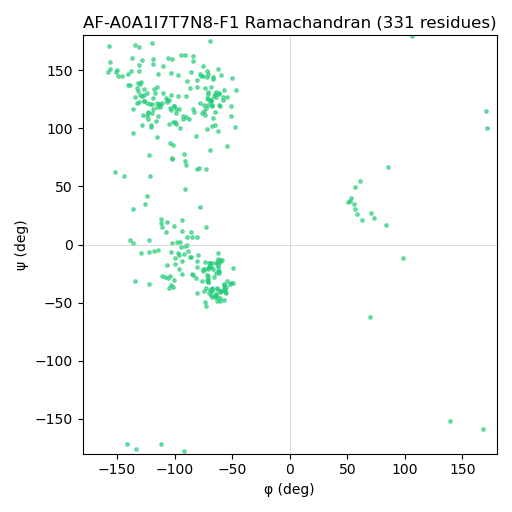 141 ? 5.604 6.138 -3.300 1.00 91.44 141 VAL A N 1
ATOM 1114 C CA . VAL A 1 141 ? 4.751 5.477 -4.290 1.00 91.44 141 VAL A CA 1
ATOM 1115 C C . VAL A 1 141 ? 3.649 6.448 -4.704 1.00 91.44 141 VAL A C 1
ATOM 1117 O O . VAL A 1 141 ? 2.748 6.723 -3.918 1.00 91.44 141 VAL A O 1
ATOM 1120 N N . ASP A 1 142 ? 3.694 6.928 -5.943 1.00 92.19 142 ASP A N 1
ATOM 1121 C CA . ASP A 1 142 ? 2.742 7.914 -6.458 1.00 92.19 142 ASP A CA 1
ATOM 1122 C C . ASP A 1 142 ? 1.860 7.299 -7.544 1.00 92.19 142 ASP A C 1
ATOM 1124 O O . ASP A 1 142 ? 2.333 6.886 -8.605 1.00 92.19 142 ASP A O 1
ATOM 1128 N N . ILE A 1 143 ? 0.552 7.258 -7.290 1.00 95.12 143 ILE A N 1
ATOM 1129 C CA . ILE A 1 143 ? -0.454 6.770 -8.234 1.00 95.12 143 ILE A CA 1
ATOM 1130 C C . ILE A 1 143 ? -1.474 7.883 -8.447 1.00 95.12 143 ILE A C 1
ATOM 1132 O O . ILE A 1 143 ? -2.282 8.183 -7.566 1.00 95.12 143 ILE A O 1
ATOM 1136 N N . TRP A 1 144 ? -1.442 8.506 -9.624 1.00 95.81 144 TRP A N 1
ATOM 1137 C CA . TRP A 1 144 ? -2.205 9.726 -9.871 1.00 95.81 144 TRP A CA 1
ATOM 1138 C C . TRP A 1 144 ? -2.836 9.795 -11.262 1.00 95.81 144 TRP A C 1
ATOM 1140 O O . TRP A 1 144 ? -2.292 9.293 -12.241 1.00 95.81 144 TRP A O 1
ATOM 1150 N N . GLN A 1 145 ? -4.011 10.425 -11.348 1.00 97.19 145 GLN A N 1
ATOM 1151 C CA . GLN A 1 145 ? -4.743 10.650 -12.605 1.00 97.19 145 GLN A CA 1
ATOM 1152 C C . GLN A 1 145 ? -4.960 9.373 -13.437 1.00 97.19 145 GLN A C 1
ATOM 1154 O O . GLN A 1 145 ? -4.932 9.387 -14.667 1.00 97.19 145 GLN A O 1
ATOM 1159 N N . ASN A 1 146 ? -5.224 8.251 -12.767 1.00 97.50 146 ASN A N 1
ATOM 1160 C CA . ASN A 1 146 ? -5.638 7.006 -13.410 1.00 97.50 146 ASN A CA 1
ATOM 1161 C C . ASN A 1 146 ? -7.155 6.850 -13.234 1.00 97.50 146 ASN A C 1
ATOM 1163 O O . ASN A 1 146 ? -7.626 6.063 -12.417 1.00 97.50 146 ASN A O 1
ATOM 1167 N N . PHE A 1 147 ? -7.934 7.641 -13.976 1.00 96.94 147 PHE A N 1
ATOM 1168 C CA . PHE A 1 147 ? -9.379 7.804 -13.748 1.00 96.94 147 PHE A CA 1
ATOM 1169 C C . PHE A 1 147 ? -10.227 6.530 -13.920 1.00 96.94 147 PHE A C 1
ATOM 1171 O O . PHE A 1 147 ? -11.346 6.486 -13.423 1.00 96.94 147 PHE A O 1
ATOM 1178 N N . ASN A 1 148 ? -9.705 5.490 -14.582 1.00 97.88 148 ASN A N 1
ATOM 1179 C CA . ASN A 1 148 ? -10.373 4.188 -14.723 1.00 97.88 148 ASN A CA 1
ATOM 1180 C C . ASN A 1 148 ? -9.806 3.106 -13.784 1.00 97.88 148 ASN A C 1
ATOM 1182 O O . ASN A 1 148 ? -10.269 1.964 -13.816 1.00 97.88 148 ASN A O 1
ATOM 1186 N N . LEU A 1 149 ? -8.820 3.443 -12.945 1.00 97.88 149 LEU A N 1
ATOM 1187 C CA . LEU A 1 149 ? -8.181 2.495 -12.038 1.00 97.88 149 LEU A CA 1
ATOM 1188 C C . LEU A 1 149 ? -9.153 2.130 -10.920 1.00 97.88 149 LEU A C 1
ATOM 1190 O O . LEU A 1 149 ? -9.568 3.002 -10.163 1.00 97.88 149 LEU A O 1
ATOM 1194 N N . THR A 1 150 ? -9.491 0.846 -10.799 1.00 96.75 150 THR A N 1
ATOM 1195 C CA . THR A 1 150 ? -10.486 0.365 -9.819 1.00 96.75 150 THR A CA 1
ATOM 1196 C C . THR A 1 150 ? -9.871 -0.380 -8.638 1.00 96.75 150 THR A C 1
ATOM 1198 O O . THR A 1 150 ? -10.525 -0.543 -7.613 1.00 96.75 150 THR A O 1
ATOM 1201 N N . ARG A 1 151 ? -8.618 -0.831 -8.760 1.00 95.75 151 ARG A N 1
ATOM 1202 C CA . ARG A 1 151 ? -7.919 -1.589 -7.715 1.00 95.75 151 ARG A CA 1
ATOM 1203 C C . ARG A 1 151 ? -6.405 -1.480 -7.850 1.00 95.75 151 ARG A C 1
ATOM 1205 O O . ARG A 1 151 ? -5.882 -1.385 -8.962 1.00 95.75 151 ARG A O 1
ATOM 1212 N N . LEU A 1 152 ? -5.698 -1.579 -6.727 1.00 94.94 152 LEU A N 1
ATOM 1213 C CA . LEU A 1 152 ? -4.244 -1.764 -6.720 1.00 94.94 152 LEU A CA 1
ATOM 1214 C C . LEU A 1 152 ? -3.893 -3.192 -7.151 1.00 94.94 152 LEU A C 1
ATOM 1216 O O . LEU A 1 152 ? -3.156 -3.376 -8.117 1.00 94.94 152 LEU A O 1
ATOM 1220 N N . ASN A 1 153 ? -4.491 -4.199 -6.508 1.00 96.50 153 ASN A N 1
ATOM 1221 C CA . ASN A 1 153 ? -4.191 -5.610 -6.749 1.00 96.50 153 ASN A CA 1
ATOM 1222 C C . ASN A 1 153 ? -2.717 -5.934 -6.436 1.00 96.50 153 ASN A C 1
ATOM 1224 O O . ASN A 1 153 ? -1.975 -6.446 -7.279 1.00 96.50 153 ASN A O 1
ATOM 1228 N N . MET A 1 154 ? -2.308 -5.605 -5.205 1.00 95.12 154 MET A N 1
ATOM 1229 C CA . MET A 1 154 ? -0.991 -5.916 -4.628 1.00 95.12 154 MET A CA 1
ATOM 1230 C C . MET A 1 154 ? -1.131 -6.758 -3.341 1.00 95.12 154 MET A C 1
ATOM 1232 O O . MET A 1 154 ? -0.691 -6.342 -2.270 1.00 95.12 154 MET A O 1
ATOM 1236 N N . PRO A 1 155 ? -1.753 -7.951 -3.410 1.00 94.44 155 PRO A N 1
ATOM 1237 C CA . PRO A 1 155 ? -2.162 -8.714 -2.227 1.00 94.44 155 PRO A CA 1
ATOM 1238 C C . PRO A 1 155 ? -1.000 -9.253 -1.378 1.00 94.44 155 PRO A C 1
ATOM 1240 O O . PRO A 1 155 ? -1.197 -9.572 -0.210 1.00 94.44 155 PRO A O 1
ATOM 1243 N N . ASN A 1 156 ? 0.199 -9.386 -1.950 1.00 95.44 156 ASN A N 1
ATOM 1244 C CA . ASN A 1 156 ? 1.356 -9.976 -1.273 1.00 95.44 156 ASN A CA 1
ATOM 1245 C C . ASN A 1 156 ? 2.320 -8.943 -0.674 1.00 95.44 156 ASN A C 1
ATOM 1247 O O . ASN A 1 156 ? 3.347 -9.336 -0.108 1.00 95.44 156 ASN A O 1
ATOM 1251 N N . LEU A 1 157 ? 1.998 -7.652 -0.785 1.00 92.69 157 LEU A N 1
ATOM 1252 C CA . LEU A 1 157 ? 2.822 -6.572 -0.263 1.00 92.69 157 LEU A CA 1
ATOM 1253 C C . LEU A 1 157 ? 2.886 -6.671 1.264 1.00 92.69 157 LEU A C 1
ATOM 1255 O O . LEU A 1 157 ? 1.870 -6.853 1.924 1.00 92.69 157 LEU A O 1
ATOM 1259 N N . LYS A 1 158 ? 4.095 -6.590 1.822 1.00 88.56 158 LYS A N 1
ATOM 1260 C CA . LYS A 1 158 ? 4.339 -6.728 3.270 1.00 88.56 158 LYS A CA 1
ATOM 1261 C C . LYS A 1 158 ? 5.281 -5.671 3.815 1.00 88.56 158 LYS A C 1
ATOM 1263 O O . LYS A 1 158 ? 5.206 -5.325 4.990 1.00 88.56 158 LYS A O 1
ATOM 1268 N N . ILE A 1 159 ? 6.219 -5.218 2.988 1.00 76.75 159 ILE A N 1
ATOM 1269 C CA . ILE A 1 159 ? 7.290 -4.319 3.405 1.00 76.75 159 ILE A CA 1
ATOM 1270 C C . ILE A 1 159 ? 7.186 -3.031 2.604 1.00 76.75 159 ILE A C 1
ATOM 1272 O O . ILE A 1 159 ? 7.308 -3.035 1.380 1.00 76.75 159 ILE A O 1
ATOM 1276 N N . LEU A 1 160 ? 7.020 -1.931 3.329 1.00 72.31 160 LEU A N 1
ATOM 1277 C CA . LEU A 1 160 ? 7.103 -0.569 2.824 1.00 72.31 160 LEU A CA 1
ATOM 1278 C C . LEU A 1 160 ? 8.164 0.138 3.655 1.00 72.31 160 LEU A C 1
ATOM 1280 O O . LEU A 1 160 ? 8.014 0.274 4.871 1.00 72.31 160 LEU A O 1
ATOM 1284 N N . PHE A 1 161 ? 9.273 0.511 3.023 1.00 71.56 161 PHE A N 1
ATOM 1285 C CA . PHE A 1 161 ? 10.385 1.138 3.726 1.00 71.56 161 PHE A CA 1
ATOM 1286 C C . PHE A 1 161 ? 10.861 2.389 3.007 1.00 71.56 161 PHE A C 1
ATOM 1288 O O . PHE A 1 161 ? 11.135 2.384 1.809 1.00 71.56 161 PHE A O 1
ATOM 1295 N N . TYR A 1 162 ? 11.022 3.457 3.777 1.00 66.81 162 TYR A N 1
ATOM 1296 C CA . TYR A 1 162 ? 11.682 4.666 3.325 1.00 66.81 162 TYR A CA 1
ATOM 1297 C C . TYR A 1 162 ? 13.204 4.506 3.472 1.00 66.81 162 TYR A C 1
ATOM 1299 O O . TYR A 1 162 ? 13.691 4.426 4.606 1.00 66.81 162 TYR A O 1
ATOM 1307 N N . PRO A 1 163 ? 13.992 4.469 2.379 1.00 61.16 163 PRO A N 1
ATOM 1308 C CA . PRO A 1 163 ? 15.441 4.469 2.476 1.00 61.16 163 PRO A CA 1
ATOM 1309 C C . PRO A 1 163 ? 15.881 5.831 3.023 1.00 61.16 163 PRO A C 1
ATOM 1311 O O . PRO A 1 163 ? 15.888 6.831 2.314 1.00 61.16 163 PRO A O 1
ATOM 1314 N N . TRP A 1 164 ? 16.216 5.877 4.315 1.00 56.81 164 TRP A N 1
ATOM 1315 C CA . TRP A 1 164 ? 16.536 7.115 5.026 1.00 56.81 164 TRP A CA 1
ATOM 1316 C C . TRP A 1 164 ? 17.587 7.942 4.266 1.00 56.81 164 TRP A C 1
ATOM 1318 O O . TRP A 1 164 ? 18.752 7.549 4.160 1.00 56.81 164 TRP A O 1
ATOM 1328 N N . SER A 1 165 ? 17.178 9.088 3.712 1.00 52.31 165 SER A N 1
ATOM 1329 C CA . SER A 1 165 ? 18.092 10.034 3.074 1.00 52.31 165 SER A CA 1
ATOM 1330 C C . SER A 1 165 ? 18.690 10.986 4.117 1.00 52.31 165 SER A C 1
ATOM 1332 O O . SER A 1 165 ? 18.054 11.357 5.102 1.00 52.31 165 SER A O 1
ATOM 1334 N N . LYS A 1 166 ? 19.931 11.427 3.879 1.00 44.97 166 LYS A N 1
ATOM 1335 C CA . LYS A 1 166 ? 20.652 12.436 4.684 1.00 44.97 166 LYS A CA 1
ATOM 1336 C C . LYS A 1 166 ? 19.962 13.821 4.685 1.00 44.97 166 LYS A C 1
ATOM 1338 O O . LYS A 1 166 ? 20.401 14.713 5.404 1.00 44.97 166 LYS A O 1
ATOM 1343 N N . TYR A 1 167 ? 18.916 14.006 3.876 1.00 52.53 167 TYR A N 1
ATOM 1344 C CA . TYR A 1 167 ? 18.249 15.282 3.603 1.00 52.53 167 TYR A CA 1
ATOM 1345 C C . TYR A 1 167 ? 16.824 15.355 4.162 1.00 52.53 167 TYR A C 1
ATOM 1347 O O . TYR A 1 167 ? 16.035 16.158 3.679 1.00 52.53 167 TYR A O 1
ATOM 1355 N N . SER A 1 168 ? 16.489 14.530 5.159 1.00 50.59 168 SER A N 1
ATOM 1356 C CA . SER A 1 168 ? 15.167 14.483 5.789 1.00 50.59 168 SER A CA 1
ATOM 1357 C C . SER A 1 168 ? 14.649 15.881 6.158 1.00 50.59 168 SER A C 1
ATOM 1359 O O . SER A 1 168 ? 15.055 16.454 7.172 1.00 50.59 168 SER A O 1
ATOM 1361 N N . LEU A 1 169 ? 13.749 16.417 5.330 1.00 47.06 169 LEU A N 1
ATOM 1362 C CA . LEU A 1 169 ? 12.839 17.479 5.729 1.00 47.06 169 LEU A CA 1
ATOM 1363 C C . LEU A 1 169 ? 11.802 16.872 6.690 1.00 47.06 169 LEU A C 1
ATOM 1365 O O . LEU A 1 169 ? 11.441 15.705 6.538 1.00 47.06 169 LEU A O 1
ATOM 1369 N N . PRO A 1 170 ? 11.322 17.632 7.685 1.00 46.91 170 PRO A N 1
ATOM 1370 C CA . PRO A 1 170 ? 10.431 17.148 8.739 1.00 46.91 170 PRO A CA 1
ATOM 1371 C C . PRO A 1 170 ? 8.971 17.004 8.269 1.00 46.91 170 PRO A C 1
ATOM 1373 O O . PRO A 1 170 ? 8.054 17.240 9.049 1.00 46.91 170 PRO A O 1
ATOM 1376 N N . VAL A 1 171 ? 8.730 16.675 6.997 1.00 50.34 171 VAL A N 1
ATOM 1377 C CA . VAL A 1 171 ? 7.371 16.636 6.448 1.00 50.34 171 VAL A CA 1
ATOM 1378 C C . VAL A 1 171 ? 6.854 15.204 6.505 1.00 50.34 171 VAL A C 1
ATOM 1380 O O . VAL A 1 171 ? 7.413 14.297 5.890 1.00 50.34 171 VAL A O 1
ATOM 1383 N N . LYS A 1 172 ? 5.792 15.009 7.287 1.00 57.66 172 LYS A N 1
ATOM 1384 C CA . LYS A 1 172 ? 4.998 13.780 7.382 1.00 57.66 172 LYS A CA 1
ATOM 1385 C C . LYS A 1 172 ? 4.166 13.650 6.092 1.00 57.66 172 LYS A C 1
ATOM 1387 O O . LYS A 1 172 ? 2.953 13.791 6.130 1.00 57.66 172 LYS A O 1
ATOM 1392 N N . GLU A 1 173 ? 4.815 13.476 4.939 1.00 61.12 173 GLU A N 1
ATOM 1393 C CA . GLU A 1 173 ? 4.121 13.157 3.682 1.00 61.12 173 GLU A CA 1
ATOM 1394 C C . GLU A 1 173 ? 3.711 11.681 3.671 1.00 61.12 173 GLU A C 1
ATOM 1396 O O . GLU A 1 173 ? 4.424 10.826 4.208 1.00 61.12 173 GLU A O 1
ATOM 1401 N N . SER A 1 174 ? 2.559 11.371 3.068 1.00 67.12 174 SER A N 1
ATOM 1402 C CA . SER A 1 174 ? 2.154 9.987 2.839 1.00 67.12 174 SER A CA 1
ATOM 1403 C C . SER A 1 174 ? 3.142 9.308 1.882 1.00 67.12 174 SER A C 1
ATOM 1405 O O . SER A 1 174 ? 3.449 9.809 0.796 1.00 67.12 174 SER A O 1
ATOM 1407 N N . TYR A 1 175 ? 3.661 8.158 2.310 1.00 78.56 175 TYR A N 1
ATOM 1408 C CA . TYR A 1 175 ? 4.577 7.319 1.537 1.00 78.56 175 TYR A CA 1
ATOM 1409 C C . TYR A 1 175 ? 3.915 6.790 0.268 1.00 78.56 175 TYR A C 1
ATOM 1411 O O . TYR A 1 175 ? 4.567 6.675 -0.765 1.00 78.56 175 TYR A O 1
ATOM 1419 N N . ILE A 1 176 ? 2.626 6.455 0.358 1.00 86.62 176 ILE A N 1
ATOM 1420 C CA . ILE A 1 176 ? 1.783 6.144 -0.792 1.00 86.62 176 ILE A CA 1
ATOM 1421 C C . ILE A 1 176 ? 0.821 7.312 -0.985 1.00 86.62 176 ILE A C 1
ATOM 1423 O O . ILE A 1 176 ? 0.099 7.684 -0.059 1.00 86.62 176 ILE A O 1
ATOM 1427 N N . ALA A 1 177 ? 0.789 7.876 -2.186 1.00 87.69 177 ALA A N 1
ATOM 1428 C CA . ALA A 1 177 ? -0.163 8.907 -2.566 1.00 87.69 177 ALA A CA 1
ATOM 1429 C C . ALA A 1 177 ? -1.091 8.388 -3.663 1.00 87.69 177 ALA A C 1
ATOM 1431 O O . ALA A 1 177 ? -0.641 7.979 -4.737 1.0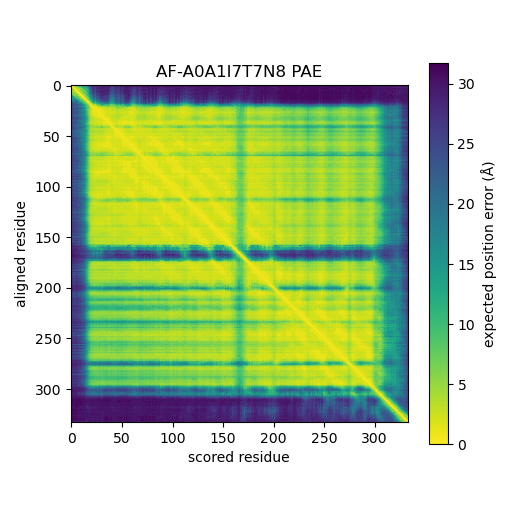0 87.69 177 ALA A O 1
ATOM 1432 N N . LEU A 1 178 ? -2.395 8.413 -3.381 1.00 89.44 178 LEU A N 1
ATOM 1433 C CA . LEU A 1 178 ? -3.449 7.998 -4.300 1.00 89.44 178 LEU A CA 1
ATOM 1434 C C . LEU A 1 178 ? -4.334 9.195 -4.653 1.00 89.44 178 LEU A C 1
ATOM 1436 O O . LEU A 1 178 ? -5.172 9.607 -3.851 1.00 89.44 178 LEU A O 1
ATOM 1440 N N . THR A 1 179 ? -4.208 9.732 -5.866 1.00 90.81 179 THR A N 1
ATOM 1441 C CA . THR A 1 179 ? -4.882 10.994 -6.222 1.00 90.81 179 THR A CA 1
ATOM 1442 C C . THR A 1 179 ? -5.596 10.902 -7.565 1.00 90.81 179 THR A C 1
ATOM 1444 O O . THR A 1 179 ? -5.022 10.462 -8.556 1.00 90.81 179 THR A O 1
ATOM 1447 N N . PHE A 1 180 ? -6.838 11.388 -7.647 1.00 92.69 180 PHE A N 1
ATOM 1448 C CA . PHE A 1 180 ? -7.596 11.436 -8.907 1.00 92.69 180 PHE A CA 1
ATOM 1449 C C . PHE A 1 180 ? -7.738 10.053 -9.579 1.00 92.69 180 PHE A C 1
ATOM 1451 O O . PHE A 1 180 ? -7.434 9.881 -10.762 1.00 92.69 180 PHE A O 1
ATOM 1458 N N . LEU A 1 181 ? -8.164 9.055 -8.801 1.00 94.06 181 LEU A N 1
ATOM 1459 C CA . LEU A 1 181 ? -8.479 7.707 -9.286 1.00 94.06 181 LEU A CA 1
ATOM 1460 C C . LEU A 1 181 ? -9.968 7.587 -9.648 1.00 94.06 181 LEU A C 1
ATOM 1462 O O . LEU A 1 181 ? -10.717 8.563 -9.559 1.00 94.06 181 LEU A O 1
ATOM 1466 N N . SER A 1 182 ? -10.404 6.397 -10.068 1.00 94.75 182 SER A N 1
ATOM 1467 C CA . SER A 1 182 ? -11.828 6.134 -10.297 1.00 94.75 182 SER A CA 1
ATOM 1468 C C . SER A 1 182 ? -12.645 6.349 -9.023 1.00 94.75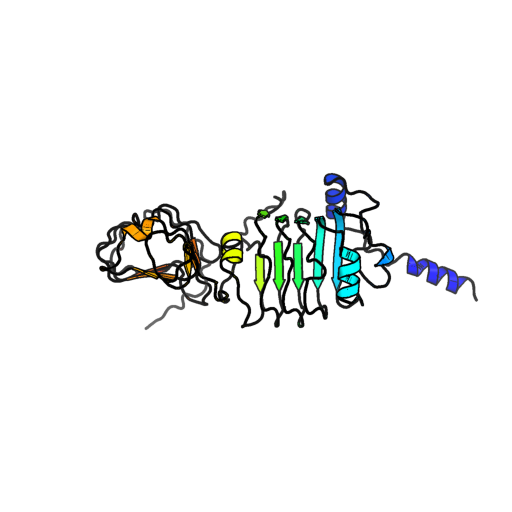 182 SER A C 1
ATOM 1470 O O . SER A 1 182 ? -12.218 5.992 -7.929 1.00 94.75 182 SER A O 1
ATOM 1472 N N . THR A 1 183 ? -13.878 6.830 -9.167 1.00 91.75 183 THR A N 1
ATOM 1473 C CA . THR A 1 183 ? -14.889 6.806 -8.095 1.00 91.75 183 THR A CA 1
ATOM 1474 C C . THR A 1 183 ? -15.260 5.384 -7.667 1.00 91.75 183 THR A C 1
ATOM 1476 O O . THR A 1 183 ? -15.807 5.173 -6.586 1.00 91.75 183 THR A O 1
ATOM 1479 N N . ASP A 1 184 ? -14.971 4.400 -8.521 1.00 93.69 184 ASP A N 1
ATOM 1480 C CA . ASP A 1 184 ? -15.122 2.982 -8.212 1.00 93.69 184 ASP A CA 1
ATOM 1481 C C . ASP A 1 184 ? -13.871 2.340 -7.624 1.00 93.69 184 ASP A C 1
ATOM 1483 O O . ASP A 1 184 ? -13.913 1.161 -7.271 1.00 93.69 184 ASP A O 1
ATOM 1487 N N . PHE A 1 185 ? -12.784 3.100 -7.475 1.00 94.56 185 PHE A N 1
ATOM 1488 C CA . PHE A 1 185 ? -11.579 2.611 -6.831 1.00 94.56 185 PHE A CA 1
ATOM 1489 C C . PHE A 1 185 ? -11.879 2.148 -5.409 1.00 94.56 185 PHE A C 1
ATOM 1491 O O . PHE A 1 185 ? -12.446 2.893 -4.608 1.00 94.56 185 PHE A O 1
ATOM 1498 N N . CYS A 1 186 ? -11.488 0.914 -5.109 1.00 94.44 186 CYS A N 1
ATOM 1499 C CA . CYS A 1 186 ? -11.598 0.351 -3.780 1.00 94.44 186 CYS A CA 1
ATOM 1500 C C . CYS A 1 186 ? -10.281 -0.287 -3.337 1.00 94.44 186 CYS A C 1
ATOM 1502 O O . CYS A 1 186 ? -9.469 -0.723 -4.158 1.00 94.44 186 CYS A O 1
ATOM 1504 N N . ILE A 1 187 ? -10.084 -0.345 -2.022 1.00 93.00 187 ILE A N 1
ATOM 1505 C CA . ILE A 1 187 ? -8.904 -0.932 -1.382 1.00 93.00 187 ILE A CA 1
ATOM 1506 C C . ILE A 1 187 ? -9.350 -2.138 -0.573 1.00 93.00 187 ILE A C 1
ATOM 1508 O O . ILE A 1 187 ? -10.356 -2.088 0.132 1.00 93.00 187 ILE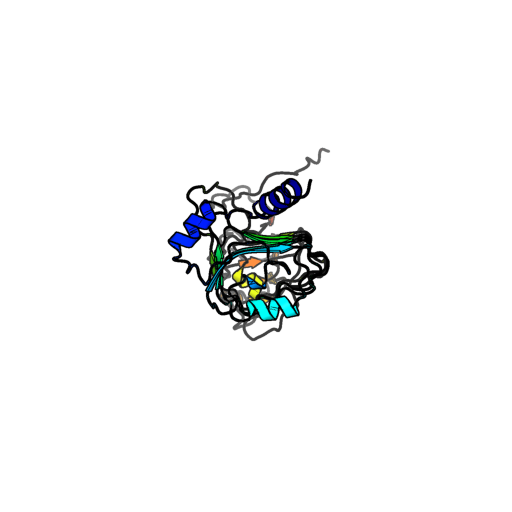 A O 1
ATOM 1512 N N . THR A 1 188 ? -8.622 -3.243 -0.670 1.00 94.50 188 THR A N 1
ATOM 1513 C CA . THR A 1 188 ? -8.928 -4.421 0.150 1.00 94.50 188 THR A CA 1
ATOM 1514 C C . THR A 1 188 ? -8.479 -4.218 1.599 1.00 94.50 188 THR A C 1
ATOM 1516 O O . THR A 1 188 ? -7.523 -3.492 1.869 1.00 94.50 188 THR A O 1
ATOM 1519 N N . THR A 1 189 ? -9.120 -4.899 2.548 1.00 93.31 189 THR A N 1
ATOM 1520 C CA . THR A 1 189 ? -8.705 -4.884 3.964 1.00 93.31 189 THR A CA 1
ATOM 1521 C C . THR A 1 189 ? -7.249 -5.322 4.140 1.00 93.31 189 THR A C 1
ATOM 1523 O O . THR A 1 189 ? -6.500 -4.695 4.878 1.00 93.31 189 THR A O 1
ATOM 1526 N N . ASN A 1 190 ? -6.802 -6.320 3.373 1.00 92.12 190 ASN A N 1
ATOM 1527 C CA . ASN A 1 190 ? -5.416 -6.790 3.372 1.00 92.12 190 ASN A CA 1
ATOM 1528 C C . ASN A 1 190 ? -4.408 -5.735 2.871 1.00 92.12 190 ASN A C 1
ATOM 1530 O O . ASN A 1 190 ? -3.339 -5.567 3.461 1.00 92.12 190 ASN A O 1
ATOM 1534 N N . GLU A 1 191 ? -4.738 -5.008 1.797 1.00 92.25 191 GLU A N 1
ATOM 1535 C CA . GLU A 1 191 ? -3.902 -3.894 1.333 1.00 92.25 191 GLU A CA 1
ATOM 1536 C C . GLU A 1 191 ? -3.843 -2.803 2.406 1.00 92.25 191 GLU A C 1
ATOM 1538 O O . GLU A 1 191 ? -2.745 -2.416 2.794 1.00 92.25 191 GLU A O 1
ATOM 1543 N N . MET A 1 192 ? -4.993 -2.398 2.958 1.00 89.94 192 MET A N 1
ATOM 1544 C CA . MET A 1 192 ? -5.075 -1.408 4.037 1.00 89.94 192 MET A CA 1
ATOM 1545 C C . MET A 1 192 ? -4.256 -1.810 5.269 1.00 89.94 192 MET A C 1
ATOM 1547 O O . MET A 1 192 ? -3.479 -1.002 5.769 1.00 89.94 192 MET A O 1
ATOM 1551 N N . ALA A 1 193 ? -4.374 -3.048 5.754 1.00 89.00 193 ALA A N 1
ATOM 1552 C CA . ALA A 1 193 ? -3.640 -3.526 6.929 1.00 89.00 193 ALA A CA 1
ATOM 1553 C C . ALA A 1 193 ? -2.119 -3.331 6.798 1.00 89.00 193 ALA A C 1
ATOM 1555 O O . ALA A 1 193 ? -1.424 -3.100 7.788 1.00 89.00 193 ALA A O 1
ATOM 1556 N N . THR A 1 194 ? -1.611 -3.396 5.566 1.00 86.88 194 THR A N 1
ATOM 1557 C CA . THR A 1 194 ? -0.191 -3.213 5.249 1.00 86.88 194 THR A CA 1
ATOM 1558 C C . THR A 1 194 ? 0.206 -1.738 5.157 1.00 86.88 194 THR A C 1
ATOM 1560 O O . THR A 1 194 ? 1.356 -1.386 5.413 1.00 86.88 194 THR A O 1
ATOM 1563 N N . THR A 1 195 ? -0.722 -0.863 4.780 1.00 84.94 195 THR A N 1
ATOM 1564 C CA . THR A 1 195 ? -0.432 0.497 4.308 1.00 84.94 195 THR A CA 1
ATOM 1565 C C . THR A 1 195 ? -1.028 1.608 5.181 1.00 84.94 195 THR A C 1
ATOM 1567 O O . THR A 1 195 ? -0.734 2.785 4.952 1.00 84.94 195 THR A O 1
ATOM 1570 N N . ILE A 1 196 ? -1.831 1.255 6.189 1.00 83.44 196 ILE A N 1
ATOM 1571 C CA . ILE A 1 196 ? -2.596 2.153 7.072 1.00 83.44 196 ILE A CA 1
ATOM 1572 C C . ILE A 1 196 ? -1.760 3.266 7.713 1.00 83.44 196 ILE A C 1
ATOM 1574 O O . ILE A 1 196 ? -2.222 4.384 7.917 1.00 83.44 196 ILE A O 1
ATOM 1578 N N . ASN A 1 197 ? -0.499 2.981 8.027 1.00 78.06 197 ASN A N 1
ATOM 1579 C CA . ASN A 1 197 ? 0.408 3.900 8.706 1.00 78.06 197 ASN A CA 1
ATOM 1580 C C . ASN A 1 197 ? 1.298 4.699 7.752 1.00 78.06 197 ASN A C 1
ATOM 1582 O O . ASN A 1 197 ? 2.171 5.415 8.228 1.00 78.06 197 ASN A O 1
ATOM 1586 N N . VAL A 1 198 ? 1.145 4.532 6.441 1.00 75.81 198 VAL A N 1
ATOM 1587 C CA . VAL A 1 198 ? 2.021 5.151 5.438 1.00 75.81 198 VAL A CA 1
ATOM 1588 C C . VAL A 1 198 ? 1.250 5.748 4.262 1.00 75.81 198 VAL A C 1
ATOM 1590 O O . VAL A 1 198 ? 1.857 6.300 3.349 1.00 75.81 198 VAL A O 1
ATOM 1593 N N . THR A 1 199 ? -0.078 5.676 4.273 1.00 75.62 199 THR A N 1
ATOM 1594 C CA . THR A 1 199 ? -0.913 6.130 3.162 1.00 75.62 199 THR A CA 1
ATOM 1595 C C . THR A 1 199 ? -2.042 7.009 3.654 1.00 75.62 199 THR A C 1
ATOM 1597 O O . THR A 1 199 ? -2.679 6.698 4.659 1.00 75.62 199 THR A O 1
ATOM 1600 N N . ASP A 1 200 ? -2.311 8.073 2.907 1.00 71.75 200 ASP A N 1
ATOM 1601 C CA . ASP A 1 200 ? -3.536 8.843 3.057 1.00 71.75 200 ASP A CA 1
ATOM 1602 C C . ASP A 1 200 ? -4.583 8.298 2.076 1.00 71.75 200 ASP A C 1
ATOM 1604 O O . ASP A 1 200 ? -4.425 8.392 0.856 1.00 71.75 200 ASP A O 1
ATOM 1608 N N . TYR A 1 201 ? -5.614 7.657 2.621 1.00 64.81 201 TYR A N 1
ATOM 1609 C CA . TYR A 1 201 ? -6.682 7.012 1.858 1.00 64.81 201 TYR A CA 1
ATOM 1610 C C . TYR A 1 201 ? -8.014 7.764 1.905 1.00 64.81 201 TYR A C 1
ATOM 1612 O O . TYR A 1 201 ? -9.037 7.224 1.475 1.00 64.81 201 TYR A O 1
ATOM 1620 N N . ILE A 1 202 ? -8.028 8.991 2.426 1.00 65.75 202 ILE A N 1
ATOM 1621 C CA . ILE A 1 202 ? -9.260 9.756 2.606 1.00 65.75 202 ILE A CA 1
ATOM 1622 C C . ILE A 1 202 ? -9.988 9.909 1.258 1.00 65.75 202 ILE A C 1
ATOM 1624 O O . ILE A 1 202 ? -9.403 10.329 0.260 1.00 65.75 202 ILE A O 1
ATOM 1628 N N . SER A 1 203 ? -11.300 9.650 1.247 1.00 76.31 203 SER A N 1
ATOM 1629 C CA . SER A 1 203 ? -12.214 9.761 0.090 1.00 76.31 203 SER A CA 1
ATOM 1630 C C . SER A 1 203 ? -12.271 8.570 -0.878 1.00 76.31 203 SER A C 1
ATOM 1632 O O . SER A 1 203 ? -12.796 8.730 -1.984 1.00 76.31 203 SER A O 1
ATOM 1634 N N . TYR A 1 204 ? -11.795 7.387 -0.488 1.00 86.25 204 TYR A N 1
ATOM 1635 C CA . TYR A 1 204 ? -12.013 6.144 -1.245 1.00 86.25 204 TYR A CA 1
ATOM 1636 C C . TYR A 1 204 ? -12.941 5.180 -0.487 1.00 86.25 204 TYR A C 1
ATOM 1638 O O . TYR A 1 204 ? -13.562 5.552 0.503 1.00 86.25 204 TYR A O 1
ATOM 1646 N N . LYS A 1 205 ? -13.097 3.944 -0.974 1.00 90.19 205 LYS A N 1
ATOM 1647 C CA . LYS A 1 205 ? -13.938 2.914 -0.341 1.00 90.19 205 LYS A CA 1
ATOM 1648 C C . LYS A 1 205 ? -13.173 1.615 -0.143 1.00 90.19 205 LYS A C 1
ATOM 1650 O O . LYS A 1 205 ? -12.194 1.344 -0.841 1.00 90.19 205 LYS A O 1
ATOM 1655 N N . TYR A 1 206 ? -13.642 0.783 0.775 1.00 93.44 206 TYR A N 1
ATOM 1656 C CA . TYR A 1 206 ? -13.167 -0.590 0.849 1.00 93.44 206 TYR A CA 1
ATOM 1657 C C . TYR A 1 206 ? -13.817 -1.448 -0.237 1.00 93.44 206 TYR A C 1
ATOM 1659 O O . TYR A 1 206 ? -14.966 -1.226 -0.625 1.00 93.44 206 TYR A O 1
ATOM 1667 N N . CYS A 1 207 ? -13.079 -2.428 -0.748 1.00 94.94 207 CYS A N 1
ATOM 1668 C CA . CYS A 1 207 ? -13.678 -3.493 -1.546 1.00 94.94 207 CYS A CA 1
ATOM 1669 C C . CYS A 1 207 ? -14.477 -4.416 -0.618 1.00 94.94 207 CYS A C 1
ATOM 1671 O O . CYS A 1 207 ? -14.018 -4.675 0.494 1.00 94.94 207 CYS A O 1
ATOM 1673 N N . GLU A 1 208 ? -15.616 -4.953 -1.070 1.00 95.00 208 GLU A N 1
ATOM 1674 C CA . GLU A 1 208 ? -16.365 -5.933 -0.269 1.00 95.00 208 GLU A CA 1
ATOM 1675 C C . GLU A 1 208 ? -15.472 -7.162 -0.004 1.00 95.00 208 GLU A C 1
ATOM 1677 O O . GLU A 1 208 ? -15.018 -7.802 -0.963 1.00 95.00 208 GLU A O 1
ATOM 1682 N N . PRO A 1 209 ? -15.172 -7.484 1.266 1.00 95.06 209 PRO A N 1
ATOM 1683 C CA . PRO A 1 209 ? -14.264 -8.563 1.597 1.00 95.06 209 PRO A CA 1
ATOM 1684 C C . PRO A 1 209 ? -14.982 -9.912 1.597 1.00 95.06 209 PRO A C 1
ATOM 1686 O O . PRO A 1 209 ? -16.201 -10.016 1.739 1.00 95.06 209 PRO A O 1
ATOM 1689 N N . VAL A 1 210 ? -14.189 -10.977 1.516 1.00 92.81 210 VAL A N 1
ATOM 1690 C CA . VAL A 1 210 ? -14.642 -12.305 1.928 1.00 92.81 210 VAL A CA 1
ATOM 1691 C C . VAL A 1 210 ? -14.431 -12.397 3.435 1.00 92.81 210 VAL A C 1
ATOM 1693 O O . VAL A 1 210 ? -13.296 -12.297 3.895 1.00 92.81 210 VAL A O 1
ATOM 1696 N N . LEU A 1 211 ? -15.519 -12.543 4.190 1.00 93.62 211 LEU A N 1
ATOM 1697 C CA . LEU A 1 211 ? -15.460 -12.692 5.645 1.00 93.62 211 LEU A CA 1
ATOM 1698 C C . LEU A 1 211 ? -14.917 -14.070 6.029 1.00 93.62 211 LEU A C 1
ATOM 1700 O O . LEU A 1 211 ? -15.161 -15.062 5.336 1.00 93.62 211 LEU A O 1
ATOM 1704 N N . ASP A 1 212 ? -14.232 -14.123 7.164 1.00 90.81 212 ASP A N 1
ATOM 1705 C CA . ASP A 1 212 ? -13.754 -15.352 7.787 1.00 90.81 212 ASP A CA 1
ATOM 1706 C C . ASP A 1 212 ? -13.896 -15.268 9.318 1.00 90.81 212 ASP A C 1
ATOM 1708 O O . ASP A 1 212 ? -14.510 -14.342 9.844 1.00 90.81 212 ASP A O 1
ATOM 1712 N N . ASP A 1 213 ? -13.354 -16.245 10.048 1.00 89.62 213 ASP A N 1
ATOM 1713 C CA . ASP A 1 213 ? -13.460 -16.288 11.514 1.00 89.62 213 ASP A CA 1
ATOM 1714 C C . ASP A 1 213 ? -12.756 -15.106 12.217 1.00 89.62 213 ASP A C 1
ATOM 1716 O O . ASP A 1 213 ? -12.972 -14.883 13.409 1.00 89.62 213 ASP A O 1
ATOM 1720 N N . LYS A 1 214 ? -11.883 -14.373 11.512 1.00 94.62 214 LYS A N 1
ATOM 1721 C CA . LYS A 1 214 ? -11.109 -13.247 12.048 1.00 94.62 214 LYS A CA 1
ATOM 1722 C C . LYS A 1 214 ? -11.649 -11.896 11.596 1.00 94.62 214 LYS A C 1
ATOM 1724 O O . LYS A 1 214 ? -11.602 -10.972 12.406 1.00 94.62 214 LYS A O 1
ATOM 1729 N N . LEU A 1 215 ? -12.112 -11.781 10.350 1.00 96.38 215 LEU A N 1
ATOM 1730 C CA . LEU A 1 215 ? -12.691 -10.573 9.762 1.00 96.38 215 LEU A CA 1
ATOM 1731 C C . LEU A 1 215 ? -14.221 -10.646 9.782 1.00 96.38 215 LEU A C 1
ATOM 1733 O O . LEU A 1 215 ? -14.830 -11.341 8.966 1.00 96.38 215 LEU A O 1
ATOM 1737 N N . CYS A 1 216 ? -14.841 -9.887 10.682 1.00 95.62 216 CYS A N 1
ATOM 1738 C CA . CYS A 1 216 ? -16.276 -9.957 10.959 1.00 95.62 216 CYS A CA 1
ATOM 1739 C C . CYS A 1 216 ? -16.979 -8.631 10.657 1.00 95.62 216 CYS A C 1
ATOM 1741 O O . CYS A 1 216 ? -16.355 -7.577 10.644 1.00 95.62 216 CYS A O 1
ATOM 1743 N N . LYS A 1 217 ? -18.302 -8.668 10.460 1.00 93.88 217 LYS A N 1
ATOM 1744 C CA . LYS A 1 217 ? -19.132 -7.446 10.408 1.00 93.88 217 LYS A CA 1
ATOM 1745 C C . LYS A 1 217 ? -19.557 -6.958 11.792 1.00 93.88 217 LYS A C 1
ATOM 1747 O O . LYS A 1 217 ? -19.795 -5.777 11.981 1.00 93.88 217 LYS A O 1
ATOM 1752 N N . GLU A 1 218 ? -19.632 -7.871 12.752 1.00 91.06 218 GLU A N 1
ATOM 1753 C CA . GLU A 1 218 ? -20.041 -7.592 14.125 1.00 91.06 218 GLU A CA 1
ATOM 1754 C C . GLU A 1 218 ? -19.029 -8.206 15.096 1.00 91.06 218 GLU A C 1
ATOM 1756 O O . GLU A 1 218 ? -18.425 -9.241 14.779 1.00 91.06 218 GLU A O 1
ATOM 1761 N N . PRO A 1 219 ? -18.828 -7.601 16.278 1.00 88.81 219 PRO A N 1
ATOM 1762 C CA . PRO A 1 219 ? -17.930 -8.147 17.275 1.00 88.81 219 PRO A CA 1
ATOM 1763 C C . PRO A 1 219 ? -18.521 -9.454 17.810 1.00 88.81 219 PRO A C 1
ATOM 1765 O O . PRO A 1 219 ? -19.616 -9.503 18.365 1.00 88.81 219 PRO A O 1
ATOM 1768 N N . VAL A 1 220 ? -17.776 -10.539 17.639 1.00 90.50 220 VAL A N 1
ATOM 1769 C CA . VAL A 1 220 ? -18.095 -11.860 18.185 1.00 90.50 220 VAL A CA 1
ATOM 1770 C C . VAL A 1 220 ? -16.829 -12.488 18.748 1.00 90.50 220 VAL A C 1
ATOM 1772 O O . VAL A 1 220 ? -15.708 -12.105 18.406 1.00 90.50 220 VAL A O 1
ATOM 1775 N N . LYS A 1 221 ? -16.983 -13.479 19.625 1.00 89.25 221 LYS A N 1
ATOM 1776 C CA . LYS A 1 221 ? -15.838 -14.163 20.230 1.00 89.25 221 LYS A CA 1
ATOM 1777 C C . LYS A 1 221 ? -14.932 -14.777 19.155 1.00 89.25 221 LYS A C 1
ATOM 1779 O O . LYS A 1 221 ? -15.378 -15.619 18.385 1.00 89.25 221 LYS A O 1
ATOM 1784 N N . GLY A 1 222 ? -13.648 -14.419 19.182 1.00 87.75 222 GLY A N 1
ATOM 1785 C CA . GLY A 1 222 ? -12.643 -14.887 18.218 1.00 87.75 222 GLY A CA 1
ATOM 1786 C C . GLY A 1 222 ? -12.366 -13.903 17.082 1.00 87.75 222 GLY A C 1
ATOM 1787 O O . GLY A 1 222 ? -11.348 -14.054 16.411 1.00 87.75 222 GLY A O 1
ATOM 1788 N N . CYS A 1 223 ? -13.202 -12.872 16.934 1.00 94.25 223 CYS A N 1
ATOM 1789 C CA . CYS A 1 223 ? -12.989 -11.816 15.961 1.00 94.25 223 CYS A CA 1
ATOM 1790 C C . CYS A 1 223 ? -11.745 -10.980 16.297 1.00 94.25 223 CYS A C 1
ATOM 1792 O O . CYS A 1 223 ? -11.460 -10.706 17.469 1.00 94.25 223 CYS A O 1
ATOM 1794 N N . ILE A 1 224 ? -11.011 -10.579 15.259 1.00 96.69 224 ILE A N 1
ATOM 1795 C CA . ILE A 1 224 ? -9.776 -9.786 15.360 1.00 96.69 224 ILE A CA 1
ATOM 1796 C C . ILE A 1 224 ? -9.919 -8.480 14.574 1.00 96.69 224 ILE A C 1
ATOM 1798 O O . ILE A 1 224 ? -9.387 -7.452 14.983 1.00 96.69 224 ILE A O 1
ATOM 1802 N N . GLU A 1 225 ? -10.651 -8.495 13.467 1.00 97.19 225 GLU A N 1
ATOM 1803 C CA . GLU A 1 225 ? -10.818 -7.357 12.572 1.00 97.19 225 GLU A CA 1
ATOM 1804 C C . GLU A 1 225 ? -12.305 -7.136 12.286 1.00 97.19 225 GLU A C 1
ATOM 1806 O O . GLU A 1 225 ? -13.046 -8.093 12.062 1.00 97.19 225 GLU A O 1
ATOM 1811 N N . ILE A 1 226 ? -12.742 -5.878 12.271 1.00 97.06 226 ILE A N 1
ATOM 1812 C CA . ILE A 1 226 ? -14.125 -5.505 11.959 1.00 97.06 226 ILE A CA 1
ATOM 1813 C C . ILE A 1 226 ? -14.179 -4.812 10.603 1.00 97.06 226 ILE A C 1
ATOM 1815 O O . ILE A 1 226 ? -13.411 -3.888 10.343 1.00 97.06 226 ILE A O 1
ATOM 1819 N N . PHE A 1 227 ? -15.092 -5.254 9.744 1.00 96.75 227 PHE A N 1
ATOM 1820 C CA . PHE A 1 227 ? -15.425 -4.612 8.481 1.00 96.75 227 PHE A CA 1
ATOM 1821 C C . PHE A 1 227 ? -16.741 -3.843 8.601 1.00 96.75 227 PHE A C 1
ATOM 1823 O O . PHE A 1 227 ? -17.799 -4.456 8.761 1.00 96.75 227 PHE A O 1
ATOM 1830 N N . GLY A 1 228 ? -16.666 -2.519 8.456 1.00 93.81 228 GLY A N 1
ATOM 1831 C CA . GLY A 1 228 ? -17.781 -1.602 8.664 1.00 93.81 228 GLY A CA 1
ATOM 1832 C C . GLY A 1 228 ? -17.655 -0.803 9.959 1.00 93.81 228 GLY A C 1
ATOM 1833 O O . GLY A 1 228 ? -16.684 -0.939 10.709 1.00 93.81 228 GLY A O 1
ATOM 1834 N N . ASP A 1 229 ? -18.647 0.051 10.186 1.00 92.25 229 ASP A N 1
ATOM 1835 C CA . ASP A 1 229 ? -18.714 0.898 11.372 1.00 92.25 229 ASP A CA 1
ATOM 1836 C C . ASP A 1 229 ? -19.122 0.090 12.602 1.00 92.25 229 ASP A C 1
ATOM 1838 O O . ASP A 1 229 ? -19.933 -0.836 12.530 1.00 92.25 229 ASP A O 1
ATOM 1842 N N . LEU A 1 230 ? -18.560 0.467 13.747 1.00 93.31 230 LEU A N 1
ATOM 1843 C CA . LEU A 1 230 ? -18.760 -0.206 15.016 1.00 93.31 230 LEU A CA 1
ATOM 1844 C C . LEU A 1 230 ? -19.293 0.769 16.059 1.00 93.31 230 LEU A C 1
ATOM 1846 O O . LEU A 1 230 ? -18.578 1.670 16.497 1.00 93.31 230 LEU A O 1
ATOM 1850 N N . GLU A 1 231 ? -20.532 0.549 16.485 1.00 93.19 231 GLU A N 1
ATOM 1851 C CA . GLU A 1 231 ? -21.180 1.327 17.537 1.00 93.19 231 GLU A CA 1
ATOM 1852 C C . GLU A 1 231 ? -21.080 0.613 18.894 1.00 93.19 231 GLU A C 1
ATOM 1854 O O . GLU A 1 231 ? -21.436 -0.559 19.036 1.00 93.19 231 GLU A O 1
ATOM 1859 N N . ILE A 1 232 ? -20.589 1.334 19.902 1.00 92.25 232 ILE A N 1
ATOM 1860 C CA . ILE A 1 232 ? -20.561 0.913 21.301 1.00 92.25 232 ILE A CA 1
ATOM 1861 C C . ILE A 1 232 ? -21.724 1.587 22.020 1.00 92.25 232 ILE A C 1
ATOM 1863 O O . ILE A 1 232 ? -21.785 2.815 22.111 1.00 92.25 232 ILE A O 1
ATOM 1867 N N . THR A 1 233 ? -22.613 0.755 22.552 1.00 88.12 233 THR A N 1
ATOM 1868 C CA . THR A 1 233 ? -23.800 1.133 23.325 1.00 88.12 233 THR A CA 1
ATOM 1869 C C . THR A 1 233 ? -23.718 0.525 24.730 1.00 88.12 233 THR A C 1
ATOM 1871 O O . THR A 1 233 ? -22.826 -0.279 25.008 1.00 88.12 233 THR A O 1
ATOM 1874 N N . ASP A 1 234 ? -24.650 0.864 25.623 1.00 84.56 234 ASP A N 1
ATOM 1875 C CA . ASP A 1 234 ? -24.696 0.289 26.979 1.00 84.56 234 ASP A CA 1
ATOM 1876 C C . ASP A 1 234 ? -24.921 -1.237 27.004 1.00 84.56 234 ASP A C 1
ATOM 1878 O O . ASP A 1 234 ? -24.539 -1.896 27.972 1.00 84.56 234 ASP A O 1
ATOM 1882 N N . ASP A 1 235 ? -25.497 -1.808 25.941 1.00 85.44 235 ASP A N 1
ATOM 1883 C CA . ASP A 1 235 ? -25.742 -3.251 25.814 1.00 85.44 235 ASP A CA 1
ATOM 1884 C C . ASP A 1 235 ? -24.555 -4.010 25.189 1.00 85.44 235 ASP A C 1
ATOM 1886 O O . ASP A 1 235 ? -24.570 -5.242 25.104 1.00 85.44 235 ASP A O 1
ATOM 1890 N N . THR A 1 236 ? -23.517 -3.300 24.734 1.00 88.69 236 THR A N 1
ATOM 1891 C CA . THR A 1 236 ? -22.348 -3.917 24.103 1.00 88.69 236 THR A CA 1
ATOM 1892 C C . THR A 1 236 ? -21.542 -4.716 25.129 1.00 88.69 236 THR A C 1
ATOM 1894 O O . THR A 1 236 ? -21.073 -4.183 26.135 1.00 88.69 236 THR A O 1
ATOM 1897 N N . ASP A 1 237 ? -21.307 -6.002 24.851 1.00 90.38 237 ASP A N 1
ATOM 1898 C CA . ASP A 1 237 ? -20.382 -6.815 25.642 1.00 90.38 237 ASP A CA 1
ATOM 1899 C C . ASP A 1 237 ? -18.947 -6.297 25.447 1.00 90.38 237 ASP A C 1
ATOM 1901 O O . ASP A 1 237 ? -18.340 -6.431 24.386 1.00 90.38 237 ASP A O 1
ATOM 1905 N N . LEU A 1 238 ? -18.387 -5.669 26.477 1.00 92.81 238 LEU A N 1
ATOM 1906 C CA . LEU A 1 238 ? -17.048 -5.087 26.406 1.00 92.81 238 LEU A CA 1
ATOM 1907 C C . LEU A 1 238 ? -15.935 -6.150 26.431 1.00 92.81 238 LEU A C 1
ATOM 1909 O O . LEU A 1 238 ? -14.797 -5.843 26.083 1.00 92.81 238 LEU A O 1
ATOM 1913 N N . GLU A 1 239 ? -16.219 -7.401 26.812 1.00 93.00 239 GLU A N 1
ATOM 1914 C CA . GLU A 1 239 ? -15.197 -8.457 26.846 1.00 93.00 239 GLU A CA 1
ATOM 1915 C C . GLU A 1 239 ? -14.800 -8.925 25.442 1.00 93.00 239 GLU A C 1
ATOM 1917 O O . GLU A 1 239 ? -13.618 -9.158 25.182 1.00 93.00 239 GLU A O 1
ATOM 1922 N N . ILE A 1 240 ? -15.753 -9.014 24.509 1.00 91.06 240 ILE A N 1
ATOM 1923 C CA . ILE A 1 240 ? -15.473 -9.394 23.110 1.00 91.06 240 ILE A CA 1
ATOM 1924 C C . ILE A 1 240 ? -14.666 -8.326 22.359 1.00 91.06 240 ILE A C 1
ATOM 1926 O O . ILE A 1 240 ? -14.003 -8.631 21.372 1.00 91.06 240 ILE A O 1
ATOM 1930 N N . MET A 1 241 ? -14.660 -7.092 22.861 1.00 93.31 241 MET A N 1
ATOM 1931 C CA . MET A 1 241 ? -13.930 -5.969 22.272 1.00 93.31 241 MET A CA 1
ATOM 1932 C C . MET A 1 241 ? -12.420 -6.031 22.526 1.00 93.31 241 MET A C 1
ATOM 1934 O O . MET A 1 241 ? -11.639 -5.451 21.771 1.00 93.31 241 MET A O 1
ATOM 1938 N N . LYS A 1 242 ? -11.984 -6.779 23.546 1.00 94.56 242 LYS A N 1
ATOM 1939 C CA . LYS A 1 242 ? -10.571 -6.859 23.948 1.00 94.56 242 LYS A CA 1
ATOM 1940 C C . LYS A 1 242 ? -9.663 -7.466 22.884 1.00 94.56 242 LYS A C 1
ATOM 1942 O O . LYS A 1 242 ? -8.459 -7.204 22.900 1.00 94.56 242 LYS A O 1
ATOM 1947 N N . THR A 1 243 ? -10.208 -8.285 21.981 1.00 95.38 243 THR A N 1
ATOM 1948 C CA . THR A 1 243 ? -9.443 -8.966 20.923 1.00 95.38 243 THR A CA 1
ATOM 1949 C C . THR A 1 243 ? -9.403 -8.204 19.605 1.00 95.38 243 THR A C 1
ATOM 1951 O O . THR A 1 243 ? -8.570 -8.534 18.765 1.00 95.38 243 THR A O 1
ATOM 1954 N N . ILE A 1 244 ? -10.258 -7.193 19.422 1.00 96.62 244 ILE A N 1
ATOM 1955 C CA . ILE A 1 244 ? -10.325 -6.427 18.176 1.00 96.62 244 ILE A CA 1
ATOM 1956 C C . ILE A 1 244 ? -9.056 -5.587 18.027 1.00 96.62 244 ILE A C 1
ATOM 1958 O O . ILE A 1 244 ? -8.713 -4.788 18.898 1.00 96.62 244 ILE A O 1
ATOM 1962 N N . GLU A 1 245 ? -8.347 -5.778 16.919 1.00 96.19 245 GLU A N 1
ATOM 1963 C CA . GLU A 1 245 ? -7.106 -5.083 16.587 1.00 96.19 245 GLU A CA 1
ATOM 1964 C C . GLU A 1 245 ? -7.302 -3.973 15.551 1.00 96.19 245 GLU A C 1
ATOM 1966 O O . GLU A 1 245 ? -6.608 -2.954 15.623 1.00 96.19 245 GLU A O 1
ATOM 1971 N N . ILE A 1 246 ? -8.211 -4.162 14.589 1.00 94.44 246 ILE A N 1
ATOM 1972 C CA . ILE A 1 246 ? -8.430 -3.237 13.468 1.00 94.44 246 ILE A CA 1
ATOM 1973 C C . ILE A 1 246 ? -9.927 -3.078 13.197 1.00 94.44 246 ILE A C 1
ATOM 1975 O O . ILE A 1 246 ? -10.664 -4.062 13.176 1.00 94.44 246 ILE A O 1
ATOM 1979 N N . ILE A 1 247 ? -10.360 -1.842 12.947 1.00 94.81 247 ILE A N 1
ATOM 1980 C CA . ILE A 1 247 ? -11.704 -1.516 12.453 1.00 94.81 247 ILE A CA 1
ATOM 1981 C C . ILE A 1 247 ? -11.561 -0.826 11.088 1.00 94.81 247 ILE A C 1
ATOM 1983 O O . ILE A 1 247 ? -10.975 0.254 10.997 1.00 94.81 247 ILE A O 1
ATOM 1987 N N . TYR A 1 248 ? -12.082 -1.446 10.027 1.00 93.56 248 TYR A N 1
ATOM 1988 C CA . TYR A 1 248 ? -12.166 -0.894 8.669 1.00 93.56 248 TYR A CA 1
ATOM 1989 C C . TYR A 1 248 ? -13.486 -0.132 8.495 1.00 93.56 248 TYR A C 1
ATOM 1991 O O . TYR A 1 248 ? -14.393 -0.567 7.783 1.00 93.56 248 TYR A O 1
ATOM 1999 N N . GLY A 1 249 ? -13.585 0.985 9.203 1.00 90.88 249 GLY A N 1
ATOM 2000 C CA . GLY A 1 249 ? -14.763 1.835 9.329 1.00 90.88 249 GLY A CA 1
ATOM 2001 C C . GLY A 1 249 ? -14.547 2.835 10.459 1.00 90.88 249 GLY A C 1
ATOM 2002 O O . GLY A 1 249 ? -13.403 3.090 10.856 1.00 90.88 249 GLY A O 1
ATOM 2003 N N . SER A 1 250 ? -15.636 3.375 10.990 1.00 89.00 250 SER A N 1
ATOM 2004 C CA . SER A 1 250 ? -15.628 4.262 12.150 1.00 89.00 250 SER A CA 1
ATOM 2005 C C . SER A 1 250 ? -15.930 3.515 13.455 1.00 89.00 250 SER A C 1
ATOM 2007 O O . SER A 1 250 ? -16.726 2.583 13.492 1.00 89.00 250 SER A O 1
ATOM 2009 N N . LEU A 1 251 ? -15.306 3.943 14.554 1.00 92.62 251 LEU A N 1
ATOM 2010 C CA . LEU A 1 251 ? -15.657 3.554 15.920 1.00 92.62 251 LEU A CA 1
ATOM 2011 C C . LEU A 1 251 ? -16.510 4.660 16.543 1.00 92.62 251 LEU A C 1
ATOM 2013 O O . LEU A 1 251 ? -16.029 5.775 16.742 1.00 92.62 251 LEU A O 1
ATOM 2017 N N . ILE A 1 252 ? -17.751 4.339 16.882 1.00 91.12 252 ILE A N 1
ATOM 2018 C CA . ILE A 1 252 ? -18.733 5.274 17.428 1.00 91.12 252 ILE A CA 1
ATOM 2019 C C . ILE A 1 252 ? -19.026 4.860 18.867 1.00 91.12 252 ILE A C 1
ATOM 2021 O O . ILE A 1 252 ? -19.460 3.744 19.122 1.00 91.12 252 ILE A O 1
ATOM 2025 N N . ILE A 1 253 ? -18.784 5.750 19.823 1.00 90.62 253 ILE A N 1
ATOM 2026 C CA . ILE A 1 253 ? -19.073 5.525 21.240 1.00 90.62 253 ILE A CA 1
ATOM 2027 C C . ILE A 1 253 ? -20.043 6.607 21.682 1.00 90.62 253 ILE A C 1
ATOM 2029 O O . ILE A 1 253 ? -19.639 7.754 21.903 1.00 90.62 253 ILE A O 1
ATOM 2033 N N . ASN A 1 254 ? -21.317 6.247 21.802 1.00 87.56 254 ASN A N 1
ATOM 2034 C CA . ASN A 1 254 ? -22.381 7.214 22.010 1.00 87.56 254 ASN A CA 1
ATOM 2035 C C . ASN A 1 254 ? -23.290 6.829 23.177 1.00 87.56 254 ASN A C 1
ATOM 2037 O O . ASN A 1 254 ? -23.836 5.731 23.206 1.00 87.56 254 ASN A O 1
ATOM 2041 N N . GLY A 1 255 ? -23.507 7.757 24.110 1.00 87.19 255 GLY A N 1
ATOM 2042 C CA . GLY A 1 255 ? -24.573 7.605 25.102 1.00 87.19 255 GLY A CA 1
ATOM 2043 C C . GLY A 1 255 ? -24.296 6.567 26.186 1.00 87.19 255 GLY A C 1
ATOM 2044 O O . GLY A 1 255 ? -25.253 6.062 26.759 1.00 87.19 255 GLY A O 1
ATOM 2045 N N . THR A 1 256 ? -23.030 6.230 26.450 1.00 90.31 256 THR A N 1
ATOM 2046 C CA . THR A 1 256 ? -22.661 5.097 27.310 1.00 90.31 256 THR A CA 1
ATOM 2047 C C . THR A 1 256 ? -22.231 5.486 28.726 1.00 90.31 256 THR A C 1
ATOM 2049 O O . THR A 1 256 ? -21.768 6.601 29.001 1.00 90.31 256 THR A O 1
ATOM 2052 N N . ASP A 1 257 ? -22.306 4.509 29.629 1.00 92.25 257 ASP A N 1
ATOM 2053 C CA . ASP A 1 257 ? -21.864 4.601 31.023 1.00 92.25 257 ASP A CA 1
ATOM 2054 C C . ASP A 1 257 ? -20.384 4.220 31.263 1.00 92.25 257 ASP A C 1
ATOM 2056 O O . ASP A 1 257 ? -19.931 4.156 32.419 1.00 92.25 257 ASP A O 1
ATOM 2060 N N . ILE A 1 258 ? -19.612 3.975 30.198 1.00 92.62 258 ILE A N 1
ATOM 2061 C CA . ILE A 1 258 ? -18.191 3.613 30.297 1.00 92.62 258 ILE A CA 1
ATOM 2062 C C . ILE A 1 258 ? -17.373 4.736 30.951 1.00 92.62 258 ILE A C 1
ATOM 2064 O O . ILE A 1 258 ? -17.679 5.925 30.849 1.00 92.62 258 ILE A O 1
ATOM 2068 N N . LYS A 1 259 ? -16.287 4.355 31.627 1.00 91.69 259 LYS A N 1
ATOM 2069 C CA . LYS A 1 259 ? -15.403 5.299 32.334 1.00 91.69 259 LYS A CA 1
ATOM 2070 C C . LYS A 1 259 ? -14.099 5.568 31.595 1.00 91.69 259 LYS A C 1
ATOM 2072 O O . LYS A 1 259 ? -13.521 6.645 31.766 1.00 91.69 259 LYS A O 1
ATOM 2077 N N . ASP A 1 260 ? -13.662 4.595 30.803 1.00 91.25 260 ASP A N 1
ATOM 2078 C CA . ASP A 1 260 ? -12.408 4.593 30.065 1.00 91.25 260 ASP A CA 1
ATOM 2079 C C . ASP A 1 260 ? -12.456 3.637 28.859 1.00 91.25 260 ASP A C 1
ATOM 2081 O O . ASP A 1 260 ? -13.402 2.863 28.707 1.00 91.25 260 ASP A O 1
ATOM 2085 N N . PHE A 1 261 ? -11.432 3.696 28.002 1.00 92.50 261 PHE A N 1
ATOM 2086 C CA . PHE A 1 261 ? -11.269 2.827 26.827 1.00 92.50 261 PHE A CA 1
ATOM 2087 C C . PHE A 1 261 ? -10.415 1.579 27.097 1.00 92.50 261 PHE A C 1
ATOM 2089 O O . PHE A 1 261 ? -9.879 0.973 26.168 1.00 92.50 261 PHE A O 1
ATOM 2096 N N . GLY A 1 262 ? -10.277 1.166 28.360 1.00 93.81 262 GLY A N 1
ATOM 2097 C CA . GLY A 1 262 ? -9.479 0.006 28.750 1.00 93.81 262 GLY A CA 1
ATOM 2098 C C . GLY A 1 262 ? -9.962 -1.309 28.138 1.00 93.81 262 GLY A C 1
ATOM 2099 O O . GLY A 1 262 ? -9.153 -2.205 27.942 1.00 93.81 262 GLY A O 1
ATOM 2100 N N . PHE A 1 263 ? -11.241 -1.412 27.764 1.00 94.19 263 PHE A N 1
ATOM 2101 C CA . PHE A 1 263 ? -11.806 -2.582 27.080 1.00 94.19 263 PHE A CA 1
ATOM 2102 C C . PHE A 1 263 ? -11.310 -2.759 25.632 1.00 94.19 263 PHE A C 1
ATOM 2104 O O . PHE A 1 263 ? -11.427 -3.846 25.074 1.00 94.19 263 PHE A O 1
ATOM 2111 N N . LEU A 1 264 ? -10.706 -1.729 25.029 1.00 94.94 264 LEU A N 1
ATOM 2112 C CA . LEU A 1 264 ? -10.094 -1.772 23.695 1.00 94.94 264 LEU A CA 1
ATOM 2113 C C . LEU A 1 264 ? -8.607 -2.157 23.787 1.00 94.94 264 LEU A C 1
ATOM 2115 O O . LEU A 1 264 ? -7.735 -1.503 23.215 1.00 94.94 264 LEU A O 1
ATOM 2119 N N . GLU A 1 265 ? -8.307 -3.217 24.545 1.00 95.31 265 GLU A N 1
ATOM 2120 C CA . GLU A 1 265 ? -6.941 -3.618 24.924 1.00 95.31 265 GLU A CA 1
ATOM 2121 C C . GLU A 1 265 ? -6.015 -3.859 23.723 1.00 95.31 265 GLU A C 1
ATOM 2123 O O . GLU A 1 265 ? -4.821 -3.543 23.776 1.00 95.31 265 GLU A O 1
ATOM 2128 N N . SER A 1 266 ? -6.559 -4.430 22.646 1.00 96.38 266 SER A N 1
ATOM 2129 C CA . SER A 1 266 ? -5.794 -4.821 21.460 1.00 96.38 266 SER A CA 1
ATOM 2130 C C . SER A 1 266 ? -5.953 -3.873 20.277 1.00 96.38 266 SER A C 1
ATOM 2132 O O . SER A 1 266 ? -5.209 -4.038 19.310 1.00 96.38 266 SER A O 1
ATOM 2134 N N . LEU A 1 267 ? -6.840 -2.874 20.357 1.00 95.25 267 LEU A N 1
ATOM 2135 C CA . LEU A 1 267 ? -7.158 -1.997 19.233 1.00 95.25 267 LEU A CA 1
ATOM 2136 C C . LEU A 1 267 ? -5.929 -1.171 18.843 1.00 95.25 267 LEU A C 1
ATOM 2138 O O . LEU A 1 267 ? -5.440 -0.342 19.613 1.00 95.25 267 LEU A O 1
ATOM 2142 N N . LYS A 1 268 ? -5.418 -1.421 17.637 1.00 92.75 268 LYS A N 1
ATOM 2143 C CA . LYS A 1 268 ? -4.239 -0.760 17.065 1.00 92.75 268 LYS A CA 1
ATOM 2144 C C . LYS A 1 268 ? -4.636 0.313 16.071 1.00 92.75 268 LYS A C 1
ATOM 2146 O O . LYS A 1 268 ? -3.951 1.330 16.006 1.00 92.75 268 LYS A O 1
ATOM 2151 N N . TYR A 1 269 ? -5.701 0.084 15.307 1.00 90.06 269 TYR A N 1
ATOM 2152 C CA . TYR A 1 269 ? -6.081 0.964 14.213 1.00 90.06 269 TYR A CA 1
ATOM 2153 C C . TYR A 1 269 ? -7.595 1.059 14.034 1.00 90.06 269 TYR A C 1
ATOM 2155 O O . TYR A 1 269 ? -8.317 0.073 14.167 1.00 90.06 269 TYR A O 1
ATOM 2163 N N . VAL A 1 270 ? -8.044 2.249 13.652 1.00 90.12 270 VAL A N 1
ATOM 2164 C CA . VAL A 1 270 ? -9.381 2.508 13.120 1.00 90.12 270 VAL A CA 1
ATOM 2165 C C . VAL A 1 270 ? -9.170 3.268 11.817 1.00 90.12 270 VAL A C 1
ATOM 2167 O O . VAL A 1 270 ? -8.391 4.217 11.787 1.00 90.12 270 VAL A O 1
ATOM 2170 N N . ALA A 1 271 ? -9.759 2.812 10.722 1.00 87.81 271 ALA A N 1
ATOM 2171 C CA . ALA A 1 271 ? -9.548 3.405 9.409 1.00 87.81 271 ALA A CA 1
ATOM 2172 C C . ALA A 1 271 ? -10.872 3.549 8.676 1.00 87.81 271 ALA A C 1
ATOM 2174 O O . ALA A 1 271 ? -11.325 2.626 7.996 1.00 87.81 271 ALA A O 1
ATOM 2175 N N . SER A 1 272 ? -11.441 4.745 8.770 1.00 86.44 272 SER A N 1
ATOM 2176 C CA . SER A 1 272 ? -12.531 5.169 7.903 1.00 86.44 272 SER A CA 1
ATOM 2177 C C . SER A 1 272 ? -11.956 5.769 6.620 1.00 86.44 272 SER A C 1
ATOM 2179 O O . SER A 1 272 ? -10.992 6.537 6.657 1.00 86.44 272 SER A O 1
ATOM 2181 N N . LEU A 1 273 ? -12.515 5.372 5.476 1.00 83.38 273 LEU A N 1
ATOM 2182 C CA . LEU A 1 273 ? -12.158 5.921 4.162 1.00 83.38 273 LEU A CA 1
ATOM 2183 C C . LEU A 1 273 ? -13.162 6.967 3.676 1.00 83.38 273 LEU A C 1
ATOM 2185 O O . LEU A 1 273 ? -12.899 7.679 2.701 1.00 83.38 273 LEU A O 1
ATOM 2189 N N . GLU A 1 274 ? -14.307 7.066 4.352 1.00 73.00 274 GLU A N 1
ATOM 2190 C CA . GLU A 1 274 ? -15.379 7.952 3.945 1.00 73.00 274 GLU A CA 1
ATOM 2191 C C . GLU A 1 274 ? -14.979 9.417 4.109 1.00 73.00 274 GLU A C 1
ATOM 2193 O O . GLU A 1 274 ? -14.388 9.852 5.100 1.00 73.00 274 GLU A O 1
ATOM 2198 N N . LYS A 1 275 ? -15.299 10.206 3.084 1.00 67.44 275 LYS A N 1
ATOM 2199 C CA . LYS A 1 275 ? -14.974 11.625 3.068 1.00 67.44 275 LYS A CA 1
ATOM 2200 C C . LYS A 1 275 ? -15.749 12.349 4.172 1.00 67.44 275 LYS A C 1
ATOM 2202 O O . LYS A 1 275 ? -16.974 12.282 4.196 1.00 67.44 275 LYS A O 1
ATOM 2207 N N . ASN A 1 276 ? -15.037 13.136 4.982 1.00 63.16 276 ASN A N 1
ATOM 2208 C CA . ASN A 1 276 ? -15.587 13.931 6.089 1.00 63.16 276 ASN A CA 1
ATOM 2209 C C . ASN A 1 276 ? -16.229 13.104 7.217 1.00 63.16 276 ASN A C 1
ATOM 2211 O O . ASN A 1 276 ? -17.043 13.650 7.954 1.00 63.16 276 ASN A O 1
ATOM 2215 N N . MET A 1 277 ? -15.886 11.820 7.337 1.00 66.75 277 MET A N 1
ATOM 2216 C CA . MET A 1 277 ? -16.269 11.001 8.483 1.00 66.75 277 MET A CA 1
ATOM 2217 C C . MET A 1 277 ? -15.070 10.838 9.402 1.00 66.75 277 MET A C 1
ATOM 2219 O O . MET A 1 277 ? -13.981 10.452 8.967 1.00 66.75 277 MET A O 1
ATOM 2223 N N . GLU A 1 278 ? -15.259 11.126 10.682 1.00 78.19 278 GLU A N 1
ATOM 2224 C CA . GLU A 1 278 ? -14.244 10.846 11.678 1.00 78.19 278 GLU A CA 1
ATOM 2225 C C . GLU A 1 278 ? -14.171 9.354 11.953 1.00 78.19 278 GLU A C 1
ATOM 2227 O O . GLU A 1 278 ? -15.171 8.649 12.103 1.00 78.19 278 GLU A O 1
ATOM 2232 N N . ALA A 1 279 ? -12.943 8.856 11.998 1.00 85.19 279 ALA A N 1
ATOM 2233 C CA . ALA A 1 279 ? -12.709 7.443 12.216 1.00 85.19 279 ALA A CA 1
ATOM 2234 C C . ALA A 1 279 ? -13.046 7.042 13.655 1.00 85.19 279 ALA A C 1
ATOM 2236 O O . ALA A 1 279 ? -13.411 5.903 13.901 1.00 85.19 279 ALA A O 1
ATOM 2237 N N . ILE A 1 280 ? -12.948 7.963 14.614 1.00 89.06 280 ILE A N 1
ATOM 2238 C CA . ILE A 1 280 ? -13.373 7.731 15.994 1.00 89.06 280 ILE A CA 1
ATOM 2239 C C . ILE A 1 280 ? -14.258 8.899 16.424 1.00 89.06 280 ILE A C 1
ATOM 2241 O O . ILE A 1 280 ? -13.820 10.053 16.395 1.00 89.06 280 ILE A O 1
ATOM 2245 N N . ILE A 1 281 ? -15.480 8.570 16.839 1.00 87.19 281 ILE A N 1
ATOM 2246 C CA . ILE A 1 281 ? -16.525 9.499 17.269 1.00 87.19 281 ILE A CA 1
ATOM 2247 C C . ILE A 1 281 ? -16.910 9.135 18.702 1.00 87.19 281 ILE A C 1
ATOM 2249 O O . ILE A 1 281 ? -17.325 8.010 18.978 1.00 87.19 281 ILE A O 1
ATOM 2253 N N . VAL A 1 282 ? -16.759 10.080 19.633 1.00 88.31 282 VAL A N 1
ATOM 2254 C CA . VAL A 1 282 ? -17.081 9.876 21.054 1.00 88.31 282 VAL A CA 1
ATOM 2255 C C . VAL A 1 282 ? -18.014 10.981 21.524 1.00 88.31 282 VAL A C 1
ATOM 2257 O O . VAL A 1 282 ? -17.604 12.138 21.653 1.00 88.31 282 VAL A O 1
ATOM 2260 N N . GLU A 1 283 ? -19.258 10.615 21.820 1.00 85.81 283 GLU A N 1
ATOM 2261 C CA . GLU A 1 283 ? -20.335 11.558 22.116 1.00 85.81 283 GLU A CA 1
ATOM 2262 C C . GLU A 1 283 ? -21.195 11.100 23.296 1.00 85.81 283 GLU A C 1
ATOM 2264 O O . GLU A 1 283 ? -21.396 9.919 23.541 1.00 85.81 283 GLU A O 1
ATOM 2269 N N . ASN A 1 284 ? -21.745 12.051 24.046 1.00 85.44 284 ASN A N 1
ATOM 2270 C CA . ASN A 1 284 ? -22.792 11.783 25.036 1.00 85.44 284 ASN A CA 1
ATOM 2271 C C . ASN A 1 284 ? -22.451 10.742 26.131 1.00 85.44 284 ASN A C 1
ATOM 2273 O O . ASN A 1 284 ? -23.350 10.085 26.639 1.00 85.44 284 ASN A O 1
ATOM 2277 N N . ASN A 1 285 ? -21.178 10.606 26.531 1.00 85.94 285 ASN A N 1
ATOM 2278 C CA . ASN A 1 285 ? -20.728 9.647 27.556 1.00 85.94 285 ASN A CA 1
ATOM 2279 C C . ASN A 1 285 ? -20.438 10.356 28.901 1.00 85.94 285 ASN A C 1
ATOM 2281 O O . ASN A 1 285 ? -19.298 10.763 29.144 1.00 85.94 285 ASN A O 1
ATOM 2285 N N . PRO A 1 286 ? -21.423 10.545 29.803 1.00 87.75 286 PRO A N 1
ATOM 2286 C CA . PRO A 1 286 ? -21.284 11.417 30.977 1.00 87.75 286 PRO A CA 1
ATOM 2287 C C . PRO A 1 286 ? -20.329 10.889 32.061 1.00 87.75 286 PRO A C 1
ATOM 2289 O O . PRO A 1 286 ? -19.884 11.658 32.913 1.00 87.75 286 PRO A O 1
ATOM 2292 N N . LYS A 1 287 ? -20.033 9.582 32.071 1.00 91.88 287 LYS A N 1
ATOM 2293 C CA . LYS A 1 287 ? -19.137 8.942 33.055 1.00 91.88 287 LYS A CA 1
ATOM 2294 C C . LYS A 1 287 ? -17.696 8.790 32.558 1.00 91.88 287 LYS A C 1
ATOM 2296 O O . LYS A 1 287 ? -16.816 8.456 33.363 1.00 91.88 287 LYS A O 1
ATOM 2301 N N . LEU A 1 288 ? -17.456 9.066 31.275 1.00 88.25 288 LEU A N 1
ATOM 2302 C CA . LEU A 1 288 ? -16.150 8.961 30.638 1.00 88.25 288 LEU A CA 1
ATOM 2303 C C . LEU A 1 288 ? -15.212 10.026 31.207 1.00 88.25 288 LEU A C 1
ATOM 2305 O O . LEU A 1 288 ? -15.468 11.224 31.111 1.00 88.25 288 LEU A O 1
ATOM 2309 N N . ASN A 1 289 ? -14.117 9.585 31.819 1.00 88.75 289 ASN A N 1
ATOM 2310 C CA . ASN A 1 289 ? -13.134 10.475 32.444 1.00 88.75 289 ASN A CA 1
ATOM 2311 C C . ASN A 1 289 ? -11.692 10.194 31.997 1.00 88.75 289 ASN A C 1
ATOM 2313 O O . ASN A 1 289 ? -10.799 10.982 32.305 1.00 88.75 289 ASN A O 1
ATOM 2317 N N . ASN A 1 290 ? -11.466 9.116 31.241 1.00 84.38 290 ASN A N 1
ATOM 2318 C CA . ASN A 1 290 ? -10.174 8.788 30.654 1.00 84.38 290 ASN A CA 1
ATOM 2319 C C . ASN A 1 290 ? -10.338 8.336 29.195 1.00 84.38 290 ASN A C 1
ATOM 2321 O O . ASN A 1 290 ? -10.933 7.302 28.920 1.00 84.38 290 ASN A O 1
ATOM 2325 N N . ILE A 1 291 ? -9.762 9.096 28.266 1.00 83.19 291 ILE A N 1
ATOM 2326 C CA . ILE A 1 291 ? -9.853 8.854 26.815 1.00 83.19 291 ILE A CA 1
ATOM 2327 C C . ILE A 1 291 ? -8.603 8.175 26.235 1.00 83.19 291 ILE A C 1
ATOM 2329 O O . ILE A 1 291 ? -8.365 8.207 25.030 1.00 83.19 291 ILE A O 1
ATOM 2333 N N . THR A 1 292 ? -7.757 7.597 27.089 1.00 86.38 292 THR A N 1
ATOM 2334 C CA . THR A 1 292 ? -6.507 6.970 26.651 1.00 86.38 292 THR A CA 1
ATOM 2335 C C . THR A 1 292 ? -6.778 5.598 26.044 1.00 86.38 292 THR A C 1
ATOM 2337 O O . THR A 1 292 ? -7.276 4.705 26.728 1.00 86.38 292 THR A O 1
ATOM 2340 N N . PHE A 1 293 ? -6.379 5.403 24.787 1.00 89.06 293 PHE A N 1
ATOM 2341 C CA . PHE A 1 293 ? -6.354 4.082 24.164 1.00 89.06 293 PHE A CA 1
ATOM 2342 C C . PHE A 1 293 ? -5.095 3.302 24.578 1.00 89.06 293 PHE A C 1
ATOM 2344 O O . PHE A 1 293 ? -3.998 3.862 24.519 1.00 89.06 293 PHE A O 1
ATOM 2351 N N . PRO A 1 294 ? -5.199 2.005 24.927 1.00 91.69 294 PRO A N 1
ATOM 2352 C CA . PRO A 1 294 ? -4.036 1.209 25.329 1.00 91.69 294 PRO A CA 1
ATOM 2353 C C . PRO A 1 294 ? -2.975 1.022 24.235 1.00 91.69 294 PRO A C 1
ATOM 2355 O O . PRO A 1 294 ? -1.780 0.991 24.537 1.00 91.69 294 PRO A O 1
ATOM 2358 N N . ARG A 1 295 ? -3.396 0.836 22.973 1.00 92.19 295 ARG A N 1
ATOM 2359 C CA . ARG A 1 295 ? -2.509 0.441 21.858 1.00 92.19 295 ARG A CA 1
ATOM 2360 C C . ARG A 1 295 ? -2.769 1.150 20.529 1.00 92.19 295 ARG A C 1
ATOM 2362 O O . ARG A 1 295 ? -2.095 0.820 19.550 1.00 92.19 295 ARG A O 1
ATOM 2369 N N . LEU A 1 296 ? -3.702 2.102 20.490 1.00 88.62 296 LEU A N 1
ATOM 2370 C CA . LEU A 1 296 ? -4.052 2.805 19.260 1.00 88.62 296 LEU A CA 1
ATOM 2371 C C . LEU A 1 296 ? -2.825 3.548 18.726 1.00 88.62 296 LEU A C 1
ATOM 2373 O O . LEU A 1 296 ? -2.141 4.264 19.459 1.00 88.62 296 LEU A O 1
ATOM 2377 N N . LYS A 1 297 ? -2.536 3.351 17.444 1.00 83.81 297 LYS A N 1
ATOM 2378 C CA . LYS A 1 297 ? -1.443 4.010 16.739 1.00 83.81 297 LYS A CA 1
ATOM 2379 C C . LYS A 1 297 ? -2.004 5.119 15.865 1.00 83.81 297 LYS A C 1
ATOM 2381 O O . LYS A 1 297 ? -3.085 4.983 15.301 1.00 83.81 297 LYS A O 1
ATOM 2386 N N . GLU A 1 298 ? -1.225 6.183 15.699 1.00 68.06 298 GLU A N 1
ATOM 2387 C CA . GLU A 1 298 ? -1.513 7.180 14.673 1.00 68.06 298 GLU A CA 1
ATOM 2388 C C . GLU A 1 298 ? -1.473 6.525 13.285 1.00 68.06 298 GLU A C 1
ATOM 2390 O O . GLU A 1 298 ? -0.509 5.838 12.930 1.00 68.06 298 GLU A O 1
ATOM 2395 N N . SER A 1 299 ? -2.516 6.762 12.497 1.00 64.00 299 SER A N 1
ATOM 2396 C CA . SER A 1 299 ? -2.525 6.550 11.053 1.00 64.00 299 SER A CA 1
ATOM 2397 C C . SER A 1 299 ? -2.456 7.921 10.371 1.00 64.00 299 SER A C 1
ATOM 2399 O O . SER A 1 299 ? -2.759 8.946 10.986 1.00 64.00 299 SER A O 1
ATOM 2401 N N . PHE A 1 300 ? -2.061 7.959 9.099 1.00 56.66 300 PHE A N 1
ATOM 2402 C CA . PHE A 1 300 ? -2.096 9.199 8.311 1.00 56.66 300 PHE A CA 1
ATOM 2403 C C . PHE A 1 300 ? -3.533 9.684 8.039 1.00 56.66 300 PHE A C 1
ATOM 2405 O O . PHE A 1 300 ? -3.725 10.841 7.687 1.00 56.66 300 PHE A O 1
ATOM 2412 N N . SER A 1 301 ? -4.529 8.815 8.237 1.00 49.38 301 SER A N 1
ATOM 2413 C CA . SER A 1 301 ? -5.931 8.995 7.853 1.00 49.38 301 SER A CA 1
ATOM 2414 C C . SER A 1 301 ? -6.898 9.163 9.032 1.00 49.38 301 SER A C 1
ATOM 2416 O O . SER A 1 301 ? -8.095 8.980 8.842 1.00 49.38 301 SER A O 1
ATOM 2418 N N . LEU A 1 302 ? -6.419 9.440 10.251 1.00 51.50 302 LEU A N 1
ATOM 2419 C CA . LEU A 1 302 ? -7.248 9.477 11.467 1.00 51.50 302 LEU A CA 1
ATOM 2420 C C . LEU A 1 302 ? -7.604 10.917 11.901 1.00 51.50 302 LEU A C 1
ATOM 2422 O O . LEU A 1 302 ? -6.935 11.459 12.784 1.00 51.50 302 LEU A O 1
ATOM 2426 N N . PRO A 1 303 ? -8.671 11.549 11.371 1.00 53.09 303 PRO A N 1
ATOM 2427 C CA . PRO A 1 303 ? -9.330 12.631 12.086 1.00 53.09 303 PRO A CA 1
ATOM 2428 C C . PRO A 1 303 ? -10.080 12.039 13.291 1.00 53.09 303 PRO A C 1
ATOM 2430 O O . PRO A 1 303 ? -10.877 11.107 13.157 1.00 53.09 303 PRO A O 1
ATOM 2433 N N . LEU A 1 304 ? -9.781 12.561 14.482 1.00 53.41 304 LEU A N 1
ATOM 2434 C CA . LEU A 1 304 ? -10.432 12.209 15.745 1.00 53.41 304 LEU A CA 1
ATOM 2435 C C . LEU A 1 304 ? -11.345 13.365 16.159 1.00 53.41 304 LEU A C 1
ATOM 2437 O O . LEU A 1 304 ? -10.854 14.478 16.362 1.00 53.41 304 LEU A O 1
ATOM 2441 N N . LEU A 1 305 ? -12.638 13.092 16.349 1.00 50.47 305 LEU A N 1
ATOM 2442 C CA . LEU A 1 305 ? -13.584 14.059 16.904 1.00 50.47 305 LEU A CA 1
ATOM 2443 C C . LEU A 1 305 ? -14.055 13.601 18.284 1.00 50.47 305 LEU A C 1
ATOM 2445 O O . LEU A 1 305 ? -14.662 12.545 18.454 1.00 50.47 305 LEU A O 1
ATOM 2449 N N . ILE A 1 306 ? -13.785 14.438 19.284 1.00 57.88 306 ILE A N 1
ATOM 2450 C CA . ILE A 1 306 ? -14.314 14.286 20.639 1.00 57.88 306 ILE A CA 1
ATOM 2451 C C . ILE A 1 306 ? -15.136 15.536 20.926 1.00 57.88 306 ILE A C 1
ATOM 2453 O O . ILE A 1 306 ? -14.575 16.629 21.020 1.00 57.88 306 ILE A O 1
ATOM 2457 N N . LEU A 1 307 ? -16.454 15.384 21.073 1.00 48.59 307 LEU A N 1
ATOM 2458 C CA . LEU A 1 307 ? -17.335 16.488 21.452 1.00 48.59 307 LEU A CA 1
ATOM 2459 C C . LEU A 1 307 ? -17.506 16.508 22.980 1.00 48.59 307 LEU A C 1
ATOM 2461 O O . LEU A 1 307 ? -18.175 15.635 23.540 1.00 48.59 307 LEU A O 1
ATOM 2465 N N . PRO A 1 308 ? -16.919 17.481 23.704 1.00 48.72 308 PRO A N 1
ATOM 2466 C CA . PRO A 1 308 ? -17.087 17.558 25.146 1.00 48.72 308 PRO A CA 1
ATOM 2467 C C . PRO A 1 308 ? -18.505 18.031 25.482 1.00 48.72 308 PRO A C 1
ATOM 2469 O O . PRO A 1 308 ? -18.873 19.166 25.189 1.00 48.72 308 PRO A O 1
ATOM 2472 N N . GLN A 1 309 ? -19.290 17.195 26.165 1.00 49.31 309 GLN A N 1
ATOM 2473 C CA . GLN A 1 309 ? -20.605 17.616 26.662 1.00 49.31 309 GLN A CA 1
ATOM 2474 C C . GLN A 1 309 ? -20.531 18.530 27.887 1.00 49.31 309 GLN A C 1
ATOM 2476 O O . GLN A 1 309 ? -21.470 19.270 28.149 1.00 49.31 309 GLN A O 1
ATOM 2481 N N . THR A 1 310 ? -19.444 18.493 28.655 1.00 42.84 310 THR A N 1
ATOM 2482 C CA . THR A 1 310 ? -19.068 19.451 29.709 1.00 42.84 310 THR A CA 1
ATOM 2483 C C . THR A 1 310 ? -17.879 18.828 30.431 1.00 42.84 310 THR A C 1
ATOM 2485 O O . THR A 1 310 ? -18.032 17.767 31.010 1.00 42.84 310 THR A O 1
ATOM 2488 N N . ILE A 1 311 ? -16.697 19.445 30.363 1.00 37.53 311 ILE A N 1
ATOM 2489 C CA . ILE A 1 311 ? -15.637 19.494 31.393 1.00 37.53 311 ILE A CA 1
ATOM 2490 C C . ILE A 1 311 ? -14.428 20.149 30.719 1.00 37.53 311 ILE A C 1
ATOM 2492 O O . ILE A 1 311 ? -13.663 19.540 29.978 1.00 37.53 311 ILE A O 1
ATOM 2496 N N . LEU A 1 312 ? -14.264 21.436 31.010 1.00 35.81 312 LEU A N 1
ATOM 2497 C CA . LEU A 1 312 ? -13.143 22.280 30.599 1.00 35.81 312 LEU A CA 1
ATOM 2498 C C . LEU A 1 312 ? -11.839 21.952 31.366 1.00 35.81 312 LEU A C 1
ATOM 2500 O O . LEU A 1 312 ? -10.924 22.763 31.374 1.00 35.81 312 LEU A O 1
ATOM 2504 N N . ASN A 1 313 ? -11.749 20.811 32.061 1.00 33.12 313 ASN A N 1
ATOM 2505 C CA . ASN A 1 313 ? -10.758 20.605 33.124 1.00 33.12 313 ASN A CA 1
ATOM 2506 C C . ASN A 1 313 ? -10.039 19.243 33.108 1.00 33.12 313 ASN A C 1
ATOM 2508 O O . ASN A 1 313 ? -9.648 18.796 34.175 1.00 33.12 313 ASN A O 1
ATOM 2512 N N . VAL A 1 314 ? -9.810 18.574 31.970 1.00 34.53 314 VAL A N 1
ATOM 2513 C CA . VAL A 1 314 ? -8.790 17.495 31.896 1.00 34.53 314 VAL A CA 1
ATOM 2514 C C . VAL A 1 314 ? -8.202 17.363 30.477 1.00 34.53 314 VAL A C 1
ATOM 2516 O O . VAL A 1 314 ? -8.316 16.326 29.840 1.00 34.53 314 VAL A O 1
ATOM 2519 N N . PHE A 1 315 ? -7.530 18.394 29.958 1.00 33.31 315 PHE A N 1
ATOM 2520 C CA . PHE A 1 315 ? -6.536 18.193 28.890 1.00 33.31 315 PHE A CA 1
ATOM 2521 C C . PHE A 1 315 ? -5.140 18.260 29.508 1.00 33.31 315 PHE A C 1
ATOM 2523 O O . PHE A 1 315 ? -4.429 19.248 29.392 1.00 33.31 315 PHE A O 1
ATOM 2530 N N . ASN A 1 316 ? -4.781 17.193 30.223 1.00 27.50 316 ASN A N 1
ATOM 2531 C CA . ASN A 1 316 ? -3.406 16.903 30.640 1.00 27.50 316 ASN A CA 1
ATOM 2532 C C . ASN A 1 316 ? -2.995 15.491 30.186 1.00 27.50 316 ASN A C 1
ATOM 2534 O O . ASN A 1 316 ? -2.253 14.787 30.864 1.00 27.50 316 ASN A O 1
ATOM 2538 N N . ALA A 1 317 ? -3.484 15.082 29.018 1.00 28.98 317 ALA A N 1
ATOM 2539 C CA . ALA A 1 317 ? -2.883 14.020 28.235 1.00 28.98 317 ALA A CA 1
ATOM 2540 C C . ALA A 1 317 ? -2.303 14.684 26.987 1.00 28.98 317 ALA A C 1
ATOM 2542 O O . ALA A 1 317 ? -3.012 15.374 26.258 1.00 28.98 317 ALA A O 1
ATOM 2543 N N . THR A 1 318 ? -1.001 14.522 26.783 1.00 27.34 318 THR A N 1
ATOM 2544 C CA . THR A 1 318 ? -0.295 14.804 25.533 1.00 27.34 318 THR A CA 1
ATOM 2545 C C . THR A 1 318 ? -0.958 14.043 24.385 1.00 27.34 318 THR A C 1
ATOM 2547 O O . THR A 1 318 ? -0.534 12.950 24.030 1.00 27.34 318 THR A O 1
ATOM 2550 N N . VAL A 1 319 ? -2.008 14.620 23.809 1.00 31.27 319 VAL A N 1
ATOM 2551 C CA . VAL A 1 319 ? -2.414 14.352 22.434 1.00 31.27 319 VAL A CA 1
ATOM 2552 C C . VAL A 1 319 ? -1.602 15.344 21.619 1.00 31.27 319 VAL A C 1
ATOM 2554 O O . VAL A 1 319 ? -1.802 16.554 21.727 1.00 31.27 319 VAL A O 1
ATOM 2557 N N . SER A 1 320 ? -0.607 14.853 20.884 1.00 25.33 320 SER A N 1
ATOM 2558 C CA . SER A 1 320 ? 0.094 15.668 19.897 1.00 25.33 320 SER A CA 1
ATOM 2559 C C . SER A 1 320 ? -0.890 15.927 18.755 1.00 25.33 320 SER A C 1
ATOM 2561 O O . SER A 1 320 ? -0.940 15.208 17.768 1.00 25.33 320 SER A O 1
ATOM 2563 N N . LEU A 1 321 ? -1.768 16.907 18.961 1.00 30.55 321 LEU A N 1
ATOM 2564 C CA . LEU A 1 321 ? -2.674 17.422 17.951 1.00 30.55 321 LEU A CA 1
ATOM 2565 C C . LEU A 1 321 ? -1.825 18.221 16.964 1.00 30.55 321 LEU A C 1
ATOM 2567 O O . LEU A 1 321 ? -1.464 19.366 17.231 1.00 30.55 321 LEU A O 1
ATOM 2571 N N . VAL A 1 322 ? -1.485 17.609 15.835 1.00 23.36 322 VAL A N 1
ATOM 2572 C CA . VAL A 1 322 ? -1.084 18.345 14.638 1.00 23.36 322 VAL A CA 1
ATOM 2573 C C . VAL A 1 322 ? -2.147 18.063 13.589 1.00 23.36 322 VAL A C 1
ATOM 2575 O O . VAL A 1 322 ? -2.078 17.069 12.876 1.00 23.36 322 VAL A O 1
ATOM 2578 N N . PHE A 1 323 ? -3.146 18.939 13.538 1.00 28.53 323 PHE A N 1
ATOM 2579 C CA . PHE A 1 323 ? -3.930 19.170 12.334 1.00 28.53 323 PHE A CA 1
ATOM 2580 C C . PHE A 1 323 ? -3.709 20.619 11.925 1.00 28.53 323 PHE A C 1
ATOM 2582 O O . PHE A 1 323 ? -3.798 21.526 12.758 1.00 28.53 323 PHE A O 1
ATOM 2589 N N . ASP A 1 324 ? -3.380 20.801 10.649 1.00 23.38 324 ASP A N 1
ATOM 2590 C CA . ASP A 1 324 ? -3.367 22.096 9.991 1.00 23.38 324 ASP A CA 1
ATOM 2591 C C . ASP A 1 324 ? -4.705 22.798 10.231 1.00 23.38 324 ASP A C 1
ATOM 2593 O O . ASP A 1 324 ? -5.783 22.309 9.891 1.00 23.38 324 ASP A O 1
ATOM 2597 N N . VAL A 1 325 ? -4.615 23.957 10.874 1.00 26.44 325 VAL A N 1
ATOM 2598 C CA . VAL A 1 325 ? -5.731 24.863 11.103 1.00 26.44 325 VAL A CA 1
ATOM 2599 C C . VAL A 1 325 ? -5.932 25.670 9.827 1.00 26.44 325 VAL A C 1
ATOM 2601 O O . VAL A 1 325 ? -5.342 26.735 9.681 1.00 26.44 325 VAL A O 1
ATOM 2604 N N . GLU A 1 326 ? -6.804 25.222 8.930 1.00 28.08 326 GLU A N 1
ATOM 2605 C CA . GLU A 1 326 ? -7.486 26.133 8.011 1.00 28.08 326 GLU A CA 1
ATOM 2606 C C . GLU A 1 326 ? -8.982 25.797 7.941 1.00 28.08 326 GLU A C 1
ATOM 2608 O O . GLU A 1 326 ? -9.379 24.669 7.675 1.00 28.08 326 GLU A O 1
ATOM 2613 N N . TYR A 1 327 ? -9.794 26.835 8.169 1.00 25.97 327 TYR A N 1
ATOM 2614 C CA . TYR A 1 327 ? -11.263 26.897 8.135 1.00 25.97 327 TYR A CA 1
ATOM 2615 C C . TYR A 1 327 ? -12.038 26.502 9.404 1.00 25.97 327 TYR A C 1
ATOM 2617 O O . TYR A 1 327 ? -12.906 25.638 9.391 1.00 25.97 327 TYR A O 1
ATOM 2625 N N . ILE A 1 328 ? -11.882 27.311 10.460 1.00 27.34 328 ILE A N 1
ATOM 2626 C CA . ILE A 1 328 ? -13.045 27.714 11.268 1.00 27.34 328 ILE A CA 1
ATOM 2627 C C . ILE A 1 328 ? -13.467 29.109 10.797 1.00 27.34 328 ILE A C 1
ATOM 2629 O O . ILE A 1 328 ? -12.829 30.114 11.111 1.00 27.34 328 ILE A O 1
ATOM 2633 N N . LEU A 1 329 ? -14.548 29.171 10.015 1.00 23.58 329 LEU A N 1
ATOM 2634 C CA . LEU A 1 329 ? -15.286 30.412 9.792 1.00 23.58 329 LEU A CA 1
ATOM 2635 C C . LEU A 1 329 ? -15.925 30.840 11.124 1.00 23.58 329 LEU A C 1
ATOM 2637 O O . LEU A 1 329 ? -16.636 30.038 11.733 1.00 23.58 329 LEU A O 1
ATOM 2641 N N . PRO A 1 330 ? -15.738 32.086 11.590 1.00 25.95 330 PRO A N 1
ATOM 2642 C CA . PRO A 1 330 ? -16.486 32.576 12.731 1.00 25.95 330 PRO A CA 1
ATOM 2643 C C . PRO A 1 330 ? -17.928 32.852 12.293 1.00 25.95 330 PRO A C 1
ATOM 2645 O O . PRO A 1 330 ? -18.194 33.797 11.549 1.00 25.95 330 PRO A O 1
ATOM 2648 N N . LEU A 1 331 ? -18.874 32.054 12.789 1.00 27.53 331 LEU A N 1
ATOM 2649 C CA . LEU A 1 331 ? -20.274 32.463 12.858 1.00 27.53 331 LEU A CA 1
ATOM 2650 C C . LEU A 1 331 ? -20.359 33.649 13.830 1.00 27.53 331 LEU A C 1
ATOM 2652 O O . LEU A 1 331 ? -20.274 33.482 15.046 1.00 27.53 331 LEU A O 1
ATOM 2656 N N . ARG A 1 332 ? -20.479 34.865 13.289 1.00 26.64 332 ARG A N 1
ATOM 2657 C CA . ARG A 1 332 ? -20.965 36.024 14.042 1.00 26.64 332 ARG A CA 1
ATOM 2658 C C . ARG A 1 332 ? -22.483 36.095 13.901 1.00 26.64 332 ARG A C 1
ATOM 2660 O O . ARG A 1 332 ? -22.992 36.077 12.782 1.00 26.64 332 ARG A O 1
ATOM 2667 N N . HIS A 1 333 ? -23.148 36.173 15.051 1.00 33.56 333 HIS A N 1
ATOM 2668 C CA . HIS A 1 333 ? -24.477 36.761 15.198 1.00 33.56 333 HIS A CA 1
ATOM 2669 C C . HIS A 1 333 ? -24.491 38.227 14.761 1.00 33.56 333 HIS A C 1
ATOM 2671 O O . HIS A 1 333 ? -23.445 38.901 14.939 1.00 33.56 333 HIS A O 1
#

InterPro domains:
  IPR000494 Receptor L-domain [PF01030] (56-149)
  IPR000494 Receptor L-domain [PF01030] (222-298)
  IPR036941 Receptor L-domain superfamily [G3DSA:3.80.20.20] (27-168)
  IPR036941 Receptor L-domain superfamily [G3DSA:3.80.20.20] (205-313)
  IPR053079 SPS2 domain-containing protein [PTHR21662] (13-300)

Foldseek 3Di:
DPPVVVVVVVVVVVPQQPAPDPQLVVQCVVVVPDPLQEQRSQEQAPVRLVVHNQVDQEHEHNHEAEPRRPDDLVSLLSSCVNHAEYEAAYEHEHDQDQELCSQLNHAEYAHGQAHEHYAYNNQNHQEDNVQNHAEYAHQAYEHEQNQNHAEHNHLNHAYYHRPDDPPDDVDLDQRYEHYNYHQNHAYEPSRCVRRQARYALANHYHDDDDDDQAEDCAQDASHAEHEEEAEDAQPDDLQSQCRHAEYAYAYAYEQYQDAEQVSNNRHAYFDHRYHPDANYHHYNHPNHDYYDDNHYDDGPHHDYDDDDPDDPPDPPDPPVDDDDDDDPDDPDD

pLDDT: mean 81.72, std 21.58, range [23.36, 98.69]

Solvent-accessible surface area (backbone atoms only — not comparable to full-atom values): 17915 Å² total; per-residue (Å²): 136,71,66,67,61,54,53,53,53,60,62,53,70,73,69,76,71,66,71,72,52,69,68,54,53,50,41,40,61,74,71,63,56,50,73,80,22,38,33,69,67,29,54,49,21,73,92,38,50,87,64,47,44,45,87,28,44,57,33,33,29,53,39,30,42,39,69,77,15,80,69,54,64,68,56,43,29,64,47,34,63,44,31,28,32,40,44,35,31,39,38,44,33,49,32,85,48,47,53,40,49,37,44,31,57,25,33,35,39,37,28,41,60,80,22,41,42,37,40,30,46,21,57,51,19,37,30,45,29,33,48,46,21,29,36,43,29,24,46,32,35,43,39,30,45,22,50,47,23,36,37,55,53,42,80,48,46,72,44,80,40,67,50,84,47,101,75,74,65,97,69,91,66,54,39,35,41,71,41,61,52,20,93,73,25,30,43,45,68,71,48,43,75,62,36,46,70,38,24,47,53,73,61,42,43,70,42,90,75,85,72,53,78,38,42,26,70,61,92,40,87,72,28,32,30,35,53,43,64,44,79,44,45,78,85,53,68,52,74,46,38,33,52,28,30,38,31,52,16,30,43,37,39,46,65,24,76,52,45,54,38,68,47,36,52,41,26,33,44,53,44,29,29,52,68,95,52,49,13,35,39,42,36,67,40,87,53,50,79,43,90,62,62,72,45,59,52,85,42,68,47,54,53,76,47,74,58,80,90,79,74,100,79,77,89,85,66,94,68,87,82,83,71,89,89,78,84,83,78,82,86,74,132

Organism: NCBI:txid1561998

Sequence (333 aa):
MNYILSLLIIGFIHLVHSKIDKDLQTFFKKNKCDQKCTFESGNLTFGTIDLFPSSCETVCADLQLDQRSNLTENELTSVFKNMKHLIGRLKVLNTNYTSGKFLSGLESIECDGNGMLEWGENFKLLEIGLINLTSIICYRVDIWQNFNLTRLNMPNLKILFYPWSKYSLPVKESYIALTFLSTDFCITTNEMATTINVTDYISYKYCEPVLDDKLCKEPVKGCIEIFGDLEITDDTDLEIMKTIEIIYGSLIINGTDIKDFGFLESLKYVASLEKNMEAIIVENNPKLNNITFPRLKESFSLPLLILPQTILNVFNATVSLVFDVEYILPLRH

Radius of gyration: 25.04 Å; Cα contacts (8 Å, |Δi|>4): 721; chains: 1; bounding box: 56×53×84 Å

Mean predicted aligned error: 10.08 Å